Protein AF-A0A7Y6ZJQ9-F1 (afdb_monomer_lite)

Structure (mmCIF, N/CA/C/O backbone):
data_AF-A0A7Y6ZJQ9-F1
#
_entry.id   AF-A0A7Y6ZJQ9-F1
#
loop_
_atom_site.group_PDB
_atom_site.id
_atom_site.type_symbol
_atom_site.label_atom_id
_atom_site.label_alt_id
_atom_site.label_comp_id
_atom_site.label_asym_id
_atom_site.label_entity_id
_atom_site.label_seq_id
_atom_site.pdbx_PDB_ins_code
_atom_site.Cartn_x
_atom_site.Cartn_y
_atom_site.Cartn_z
_atom_site.occupancy
_atom_site.B_iso_or_equiv
_atom_site.auth_seq_id
_atom_site.auth_comp_id
_atom_site.auth_asym_id
_atom_site.auth_atom_id
_atom_site.pdbx_PDB_model_num
ATOM 1 N N . MET A 1 1 ? -28.110 38.593 52.785 1.00 44.81 1 MET A N 1
ATOM 2 C CA . MET A 1 1 ? -26.893 38.494 51.939 1.00 44.81 1 MET A CA 1
ATOM 3 C C . MET A 1 1 ? -26.427 37.033 51.815 1.00 44.81 1 MET A C 1
ATOM 5 O O . MET A 1 1 ? -25.453 36.660 52.443 1.00 44.81 1 MET A O 1
ATOM 9 N N . LYS A 1 2 ? -27.124 36.167 51.058 1.00 51.62 2 LYS A N 1
ATOM 10 C CA . LYS A 1 2 ? -26.683 34.768 50.799 1.00 51.62 2 LYS A CA 1
ATOM 11 C C . LYS A 1 2 ? -27.030 34.244 49.391 1.00 51.62 2 LYS A C 1
ATOM 13 O O . LYS A 1 2 ? -26.895 33.062 49.127 1.00 51.62 2 LYS A O 1
ATOM 18 N N . ILE A 1 3 ? -27.453 35.118 48.473 1.00 53.88 3 ILE A N 1
ATOM 19 C CA . ILE A 1 3 ? -27.927 34.715 47.132 1.00 53.88 3 ILE A CA 1
ATOM 20 C C . ILE A 1 3 ? -26.818 34.834 46.064 1.00 53.88 3 ILE A C 1
ATOM 22 O O . ILE A 1 3 ? -26.873 34.173 45.036 1.00 53.88 3 ILE A O 1
ATOM 26 N N . LYS A 1 4 ? -25.744 35.597 46.324 1.00 51.25 4 LYS A N 1
ATOM 27 C CA . LYS A 1 4 ? -24.663 35.823 45.342 1.00 51.25 4 LYS A CA 1
ATOM 28 C C . LYS A 1 4 ? -23.646 34.678 45.208 1.00 51.25 4 LYS A C 1
ATOM 30 O O . LYS A 1 4 ? -22.953 34.632 44.203 1.00 51.25 4 LYS A O 1
ATOM 35 N N . SER A 1 5 ? -23.561 33.757 46.174 1.00 51.19 5 SER A N 1
ATOM 36 C CA . SER A 1 5 ? -22.559 32.673 46.137 1.00 51.19 5 SER A CA 1
ATOM 37 C C . SER A 1 5 ? -23.000 31.478 45.278 1.00 51.19 5 SER A C 1
ATOM 39 O O . SER A 1 5 ? -22.184 30.837 44.624 1.00 51.19 5 SER A O 1
ATOM 41 N N . TRP A 1 6 ? -24.308 31.206 45.204 1.00 48.94 6 TRP A N 1
ATOM 42 C CA . TRP A 1 6 ? -24.816 30.037 44.475 1.00 48.94 6 TRP A CA 1
ATOM 43 C C . TRP A 1 6 ? -24.833 30.235 42.952 1.00 48.94 6 TRP A C 1
ATOM 45 O O . TRP A 1 6 ? -24.660 29.285 42.195 1.00 48.94 6 TRP A O 1
ATOM 55 N N . PHE A 1 7 ? -24.925 31.489 42.501 1.00 52.84 7 PHE A N 1
ATOM 56 C CA . PHE A 1 7 ? -24.835 31.839 41.081 1.00 52.84 7 PHE A CA 1
ATOM 57 C C . PHE A 1 7 ? -23.428 31.616 40.502 1.00 52.84 7 PHE A C 1
ATOM 59 O O . PHE A 1 7 ? -23.289 31.309 39.323 1.00 52.84 7 PHE A O 1
ATOM 66 N N . PHE A 1 8 ? -22.383 31.717 41.331 1.00 51.44 8 PHE A N 1
ATOM 67 C CA . PHE A 1 8 ? -20.999 31.524 40.891 1.00 51.44 8 PHE A CA 1
ATOM 68 C C . PHE A 1 8 ? -20.642 30.041 40.695 1.00 51.44 8 PHE A C 1
ATOM 70 O O . PHE A 1 8 ? -19.863 29.710 39.807 1.00 51.44 8 PHE A O 1
ATOM 77 N N . PHE A 1 9 ? -21.267 29.135 41.456 1.00 52.59 9 PHE A N 1
ATOM 78 C CA . PHE A 1 9 ? -21.093 27.687 41.279 1.00 52.59 9 PHE A CA 1
ATOM 79 C C . PHE A 1 9 ? -21.855 27.130 40.065 1.00 52.59 9 PHE A C 1
ATOM 81 O O . PHE A 1 9 ? -21.377 26.200 39.421 1.00 52.59 9 PHE A O 1
ATOM 88 N N . LEU A 1 10 ? -22.997 27.726 39.705 1.00 52.97 10 LEU A N 1
ATOM 89 C CA . LEU A 1 10 ? -23.756 27.351 38.504 1.00 52.97 10 LEU A CA 1
ATOM 90 C C . LEU A 1 10 ? -23.071 27.812 37.206 1.00 52.97 10 LEU A C 1
ATOM 92 O O . LEU A 1 10 ? -23.134 27.112 36.198 1.00 52.97 10 LEU A O 1
ATOM 96 N N . LEU A 1 11 ? -22.353 28.941 37.239 1.00 51.06 11 LEU A N 1
ATOM 97 C CA . LEU A 1 11 ? -21.586 29.435 36.090 1.00 51.06 11 LEU A CA 1
ATOM 98 C C . LEU A 1 11 ? -20.327 28.594 35.810 1.00 51.06 11 LEU A C 1
ATOM 100 O O . LEU A 1 11 ? -19.942 28.435 34.656 1.00 51.06 11 LEU A O 1
ATOM 104 N N . ALA A 1 12 ? -19.713 28.017 36.849 1.00 52.47 12 ALA A N 1
ATOM 105 C CA . ALA A 1 12 ? -18.548 27.141 36.708 1.00 52.47 12 ALA A CA 1
ATOM 106 C C . ALA A 1 12 ? -18.905 25.758 36.126 1.00 52.47 12 ALA A C 1
ATOM 108 O O . ALA A 1 12 ? -18.097 25.172 35.411 1.00 52.47 12 ALA A O 1
ATOM 109 N N . TYR A 1 13 ? -20.125 25.260 36.363 1.00 52.66 13 TYR A N 1
ATOM 110 C CA . TYR A 1 13 ? -20.602 23.997 35.778 1.00 52.66 13 TYR A CA 1
ATOM 111 C C . TYR A 1 13 ? -20.931 24.110 34.279 1.00 52.66 13 TYR A C 1
ATOM 113 O O . TYR A 1 13 ? -20.789 23.137 33.545 1.00 52.66 13 TYR A O 1
ATOM 121 N N . LEU A 1 14 ? -21.307 25.300 33.800 1.00 51.53 14 LEU A N 1
ATOM 122 C CA . LEU A 1 14 ? -21.567 25.561 32.377 1.00 51.53 14 LEU A CA 1
ATOM 123 C C . LEU A 1 14 ? -20.286 25.707 31.535 1.00 51.53 14 LEU A C 1
ATOM 125 O O . LEU A 1 14 ? -20.354 25.624 30.313 1.00 51.53 14 LEU A O 1
ATOM 129 N N . ALA A 1 15 ? -19.120 25.889 32.164 1.00 47.94 15 ALA A N 1
ATOM 130 C CA . ALA A 1 15 ? -17.833 25.961 31.468 1.00 47.94 15 ALA A CA 1
ATOM 131 C C . ALA A 1 15 ? -17.226 24.577 31.154 1.00 47.94 15 ALA A C 1
ATOM 133 O O . ALA A 1 15 ? -16.269 24.496 30.390 1.00 47.94 15 ALA A O 1
ATOM 134 N N . VAL A 1 16 ? -17.812 23.488 31.671 1.00 50.88 16 VAL A N 1
ATOM 135 C CA . VAL A 1 16 ? -17.546 22.104 31.226 1.00 50.88 16 VAL A CA 1
ATOM 136 C C . VAL A 1 16 ? -18.550 21.710 30.132 1.00 50.88 16 VAL A C 1
ATOM 138 O O . VAL A 1 16 ? -18.987 20.566 30.029 1.00 50.88 16 VAL A O 1
ATOM 141 N N . ALA A 1 17 ? -18.964 22.680 29.311 1.00 45.12 17 ALA A N 1
ATOM 142 C CA . ALA A 1 17 ? -19.648 22.402 28.061 1.00 45.12 17 ALA A CA 1
ATOM 143 C C . ALA A 1 17 ? -18.661 21.663 27.154 1.00 45.12 17 ALA A C 1
ATOM 145 O O . ALA A 1 17 ? -17.785 22.255 26.527 1.00 45.12 17 ALA A O 1
ATOM 146 N N . CYS A 1 18 ? -18.795 20.340 27.182 1.00 53.19 18 CYS A N 1
ATOM 147 C CA . CYS A 1 18 ? -18.219 19.370 26.272 1.00 53.19 18 CYS A CA 1
ATOM 148 C C . CYS A 1 18 ? -18.210 19.958 24.853 1.00 53.19 18 CYS A C 1
ATOM 150 O O . CYS A 1 18 ? -19.261 20.088 24.225 1.00 53.19 18 CYS A O 1
ATOM 152 N N . GLN A 1 19 ? -17.041 20.371 24.360 1.00 50.25 19 GLN A N 1
ATOM 153 C CA . GLN A 1 19 ? -16.872 20.611 22.933 1.00 50.25 19 GLN A CA 1
ATOM 154 C C . GLN A 1 19 ? -17.010 19.241 22.272 1.00 50.25 19 GLN A C 1
ATOM 156 O O . GLN A 1 19 ? -16.074 18.445 22.289 1.00 50.25 19 GLN A O 1
ATOM 161 N N . SER A 1 20 ? -18.205 18.924 21.770 1.00 58.19 20 SER A N 1
ATOM 162 C CA . SER A 1 20 ? -18.419 17.724 20.970 1.00 58.19 20 SER A CA 1
ATOM 163 C C . SER A 1 20 ? -17.548 17.854 19.727 1.00 58.19 20 SER A C 1
ATOM 165 O O . SER A 1 20 ? -17.826 18.681 18.857 1.00 58.19 20 SER A O 1
ATOM 167 N N . LYS A 1 21 ? -16.463 17.085 19.665 1.00 68.75 21 LYS A N 1
ATOM 168 C CA . LYS A 1 21 ? -15.670 16.972 18.446 1.00 68.75 21 LYS A CA 1
ATOM 169 C C . LYS A 1 21 ? -16.560 16.307 17.394 1.00 68.75 21 LYS A C 1
ATOM 171 O O . LYS A 1 21 ? -17.049 15.204 17.625 1.00 68.75 21 LYS A O 1
ATOM 176 N N . SER A 1 22 ? -16.842 17.005 16.296 1.00 78.94 22 SER A N 1
ATOM 177 C CA . SER A 1 22 ? -17.607 16.443 15.184 1.00 78.94 22 SER A CA 1
ATOM 178 C C . SER A 1 22 ? -16.657 15.700 14.245 1.00 78.94 22 SER A C 1
ATOM 180 O O . SER A 1 22 ? -15.630 16.235 13.837 1.00 78.94 22 SER A O 1
ATOM 182 N N . PHE A 1 23 ? -17.002 14.455 13.922 1.00 88.88 23 PHE A N 1
ATOM 183 C CA . PHE A 1 23 ? -16.218 13.559 13.065 1.00 88.88 23 PHE A CA 1
ATOM 184 C C . PHE A 1 23 ? -16.802 13.461 11.651 1.00 88.88 23 PHE A C 1
ATOM 186 O O . PHE A 1 23 ? -16.778 12.403 11.034 1.00 88.88 23 PHE A O 1
ATOM 193 N N . GLU A 1 24 ? -17.409 14.532 11.141 1.00 90.12 24 GLU A N 1
ATOM 194 C CA . GLU A 1 24 ? -18.147 14.504 9.867 1.00 90.12 24 GLU A CA 1
ATOM 195 C C . GLU A 1 24 ? -17.250 14.102 8.687 1.00 90.12 24 GLU A C 1
ATOM 197 O O . GLU A 1 24 ? -17.649 13.319 7.824 1.00 90.12 24 GLU A O 1
ATOM 202 N N . ARG A 1 25 ? -16.008 14.597 8.672 1.00 90.94 25 ARG A N 1
ATOM 203 C CA . ARG A 1 25 ? -15.029 14.294 7.623 1.00 90.94 25 ARG A CA 1
ATOM 204 C C . ARG A 1 25 ? -14.559 12.843 7.706 1.00 90.94 25 ARG A C 1
ATOM 206 O O . ARG A 1 25 ? -14.506 12.147 6.695 1.00 90.94 25 ARG A O 1
ATOM 213 N N . GLU A 1 26 ? -14.212 12.406 8.908 1.00 93.75 26 GLU A N 1
ATOM 214 C CA . GLU A 1 26 ? -13.725 11.063 9.212 1.00 93.75 26 GLU A CA 1
ATOM 215 C C . GLU A 1 26 ? -14.822 10.026 8.942 1.00 93.75 26 GLU A C 1
ATOM 217 O O . GLU A 1 26 ? -14.557 8.998 8.324 1.00 93.75 26 GLU A O 1
ATOM 222 N N . SER A 1 27 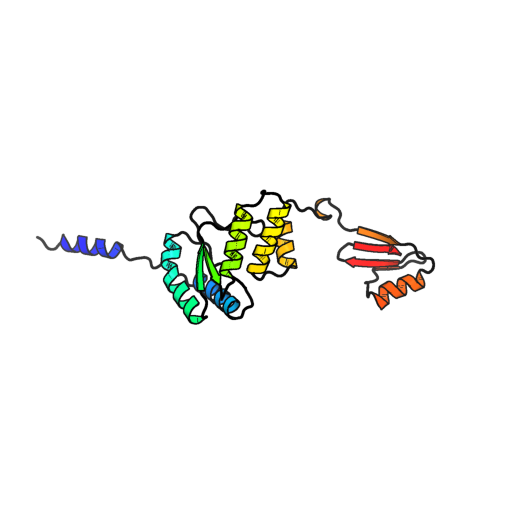? -16.066 10.339 9.310 1.00 93.38 27 SER A N 1
ATOM 223 C CA . SER A 1 27 ? -17.255 9.540 9.012 1.00 93.38 27 SER A CA 1
ATOM 224 C C . SER A 1 27 ? -17.449 9.370 7.506 1.00 93.38 27 SER A C 1
ATOM 226 O O . SER A 1 27 ? -17.530 8.237 7.042 1.00 93.38 27 SER A O 1
ATOM 228 N N . GLY A 1 28 ? -17.416 10.451 6.715 1.00 94.75 28 GLY A N 1
ATOM 229 C CA . GLY A 1 28 ? -17.568 10.349 5.257 1.00 94.75 28 GLY A CA 1
ATOM 230 C C . GLY A 1 28 ? -16.464 9.518 4.583 1.00 94.75 28 GLY A C 1
ATOM 231 O O . GLY A 1 28 ? -16.730 8.744 3.656 1.00 94.75 28 GLY A O 1
ATOM 232 N N . GLN A 1 29 ? -15.224 9.628 5.073 1.00 94.69 29 GLN A N 1
ATOM 233 C CA . GLN A 1 29 ? -14.110 8.797 4.609 1.00 94.69 29 GLN A CA 1
ATOM 234 C C . GLN A 1 29 ? -14.336 7.316 4.945 1.00 94.69 29 GLN A C 1
ATOM 236 O O . GLN A 1 29 ? -14.225 6.458 4.066 1.00 94.69 29 GLN A O 1
ATOM 241 N N . VAL A 1 30 ? -14.654 7.015 6.206 1.00 96.38 30 VAL A N 1
ATOM 242 C CA . VAL A 1 30 ? -14.868 5.642 6.679 1.00 96.38 30 VAL A CA 1
ATOM 243 C C . VAL A 1 30 ? -16.091 5.016 6.020 1.00 96.38 30 VAL A C 1
ATOM 245 O O . VAL A 1 30 ? -16.035 3.851 5.653 1.00 96.38 30 VAL A O 1
ATOM 248 N N . GLU A 1 31 ? -17.159 5.776 5.797 1.00 97.81 31 GLU A N 1
ATOM 249 C CA . GLU A 1 31 ? -18.364 5.315 5.107 1.00 97.81 31 GLU A CA 1
ATOM 250 C C . GLU A 1 31 ? -18.051 4.841 3.683 1.00 97.81 31 GLU A C 1
ATOM 252 O O . GLU A 1 31 ? -18.428 3.732 3.302 1.00 97.81 31 GLU A O 1
ATOM 257 N N . SER A 1 32 ? -17.274 5.628 2.933 1.00 96.88 32 SER A N 1
ATOM 258 C CA . SER A 1 32 ? -16.830 5.253 1.585 1.00 96.88 32 SER A CA 1
ATOM 259 C C . SER A 1 32 ? -16.006 3.961 1.602 1.00 96.88 32 SER A C 1
ATOM 261 O O . SER A 1 32 ? -16.174 3.085 0.756 1.00 96.88 32 SER A O 1
ATOM 263 N N . PHE A 1 33 ? -15.113 3.808 2.582 1.00 96.50 33 PHE A N 1
ATOM 264 C CA . PHE A 1 33 ? -14.301 2.601 2.722 1.00 96.50 33 PHE A CA 1
ATOM 265 C C . PHE A 1 33 ? -15.102 1.383 3.177 1.00 96.50 33 PHE A C 1
ATOM 267 O O . PHE A 1 33 ? -14.872 0.290 2.662 1.00 96.50 33 PHE A O 1
ATOM 274 N N . ALA A 1 34 ? -16.052 1.567 4.089 1.00 97.62 34 ALA A N 1
ATOM 275 C CA . ALA A 1 34 ? -16.943 0.518 4.556 1.00 97.62 34 ALA A CA 1
ATOM 276 C C . ALA A 1 34 ? -17.771 -0.055 3.399 1.00 97.62 34 ALA A C 1
ATOM 278 O O . ALA A 1 34 ? -17.858 -1.273 3.254 1.00 97.62 34 ALA A O 1
ATOM 279 N N . GLU A 1 35 ? -18.288 0.808 2.517 1.00 98.12 35 GLU A N 1
ATOM 280 C CA . GLU A 1 35 ? -18.978 0.382 1.297 1.00 98.12 35 GLU A CA 1
ATOM 281 C C . GLU A 1 35 ? -18.070 -0.452 0.384 1.00 98.12 35 GLU A C 1
ATOM 283 O O . GLU A 1 35 ? -18.464 -1.523 -0.076 1.00 98.12 35 GLU A O 1
ATOM 288 N N . MET A 1 36 ? -16.830 -0.006 0.156 1.00 98.00 36 MET A N 1
ATOM 289 C CA . MET A 1 36 ? -15.870 -0.740 -0.679 1.00 98.00 36 MET A CA 1
ATOM 290 C C . MET A 1 36 ? -15.497 -2.111 -0.098 1.00 98.00 36 MET A C 1
ATOM 292 O O . MET A 1 36 ? -15.278 -3.053 -0.864 1.00 98.00 36 MET A O 1
ATOM 296 N N . VAL A 1 37 ? -15.400 -2.226 1.230 1.00 98.06 37 VAL A N 1
ATOM 297 C CA . VAL A 1 37 ? -15.141 -3.502 1.916 1.00 98.06 37 VAL A CA 1
ATOM 298 C C . VAL A 1 37 ? -16.352 -4.426 1.804 1.00 98.06 37 VAL A C 1
ATOM 300 O O . VAL A 1 37 ? -16.200 -5.588 1.433 1.00 98.06 37 VAL A O 1
ATOM 303 N N . ALA A 1 38 ? -17.559 -3.910 2.045 1.00 97.75 38 ALA A N 1
ATOM 304 C CA . ALA A 1 38 ? -18.796 -4.676 1.909 1.00 97.75 38 ALA A CA 1
ATOM 305 C C . ALA A 1 38 ? -19.034 -5.165 0.470 1.00 97.75 38 ALA A C 1
ATOM 307 O O . ALA A 1 38 ? -19.516 -6.275 0.256 1.00 97.75 38 ALA A O 1
ATOM 308 N N . ALA A 1 39 ? -18.647 -4.365 -0.527 1.00 96.81 39 ALA A N 1
ATOM 309 C CA . ALA A 1 39 ? -18.725 -4.727 -1.940 1.00 96.81 39 ALA A CA 1
ATOM 310 C C . ALA A 1 39 ? -17.627 -5.713 -2.396 1.00 96.81 39 ALA A C 1
ATOM 312 O O . ALA A 1 39 ? -17.617 -6.115 -3.560 1.00 96.81 39 ALA A O 1
ATOM 313 N N . GLY A 1 40 ? -16.679 -6.081 -1.524 1.00 94.94 40 GLY A N 1
ATOM 314 C CA . GLY A 1 40 ? -15.558 -6.966 -1.862 1.00 94.94 40 GLY A CA 1
ATOM 315 C C . GLY A 1 40 ? -14.501 -6.328 -2.772 1.00 94.94 40 GLY A C 1
ATOM 316 O O . GLY A 1 40 ? -13.663 -7.031 -3.333 1.00 94.94 40 GLY A O 1
ATOM 317 N N . VAL A 1 41 ? -14.522 -5.000 -2.933 1.00 95.50 41 VAL A N 1
ATOM 318 C CA . VAL A 1 41 ? -13.516 -4.255 -3.710 1.00 95.50 41 VAL A CA 1
ATOM 319 C C . VAL A 1 41 ? -12.220 -4.122 -2.913 1.00 95.50 41 VAL A C 1
ATOM 321 O O . VAL A 1 41 ? -11.126 -4.234 -3.468 1.00 95.50 41 VAL A O 1
ATOM 324 N N . LYS A 1 42 ? -12.339 -3.877 -1.603 1.00 96.50 42 LYS A N 1
ATOM 325 C CA . LYS A 1 42 ? -11.213 -3.834 -0.667 1.00 96.50 42 LYS A CA 1
ATOM 326 C C . LYS A 1 42 ? -11.279 -5.028 0.286 1.00 96.50 42 LYS A C 1
ATOM 328 O O . LYS A 1 42 ? -12.292 -5.161 0.965 1.00 96.50 42 LYS A O 1
ATOM 333 N N . PRO A 1 43 ? -10.214 -5.843 0.398 1.00 97.19 43 PRO A N 1
ATOM 334 C CA . PRO A 1 43 ? -10.143 -6.869 1.439 1.00 97.19 43 PRO A CA 1
ATOM 335 C C . PRO A 1 43 ? -10.195 -6.257 2.848 1.00 97.19 43 PRO A C 1
ATOM 337 O O . PRO A 1 43 ? -11.009 -6.660 3.676 1.00 97.19 43 PRO A O 1
ATOM 340 N N . ILE A 1 44 ? -9.377 -5.226 3.092 1.00 98.00 44 ILE A N 1
ATOM 341 C CA . ILE A 1 44 ? -9.437 -4.390 4.298 1.00 98.00 44 ILE A CA 1
ATOM 342 C C . ILE A 1 44 ? -9.321 -2.903 3.943 1.00 98.00 44 ILE A C 1
ATOM 344 O O . ILE A 1 44 ? -8.777 -2.530 2.897 1.00 98.00 44 ILE A O 1
ATOM 348 N N . ALA A 1 45 ? -9.769 -2.039 4.849 1.00 97.62 45 ALA A N 1
ATOM 349 C CA . ALA A 1 45 ? -9.544 -0.601 4.774 1.00 97.62 45 ALA A CA 1
ATOM 350 C C . ALA A 1 45 ? -9.045 -0.039 6.106 1.00 97.62 45 ALA A C 1
ATOM 352 O O . ALA A 1 45 ? -9.447 -0.496 7.172 1.00 97.62 45 ALA A O 1
ATOM 353 N N . LEU A 1 46 ? -8.182 0.972 6.033 1.00 96.69 46 LEU A N 1
ATOM 354 C CA . LEU A 1 46 ? -7.700 1.707 7.199 1.00 96.69 46 LEU A CA 1
ATOM 355 C C . LEU A 1 46 ? -8.558 2.958 7.384 1.00 96.69 46 LEU A C 1
ATOM 357 O O . LEU A 1 46 ? -8.764 3.717 6.434 1.00 96.69 46 LEU A O 1
ATOM 361 N N . GLY A 1 47 ? -9.044 3.171 8.601 1.00 95.56 47 GLY A N 1
ATOM 362 C CA . GLY A 1 47 ? -9.584 4.452 9.026 1.00 95.56 47 GLY A CA 1
ATOM 363 C C . GLY A 1 47 ? -8.495 5.530 9.115 1.00 95.56 47 GLY A C 1
ATOM 364 O O . GLY A 1 47 ? -7.308 5.252 8.925 1.00 95.56 47 GLY A O 1
ATOM 365 N N . P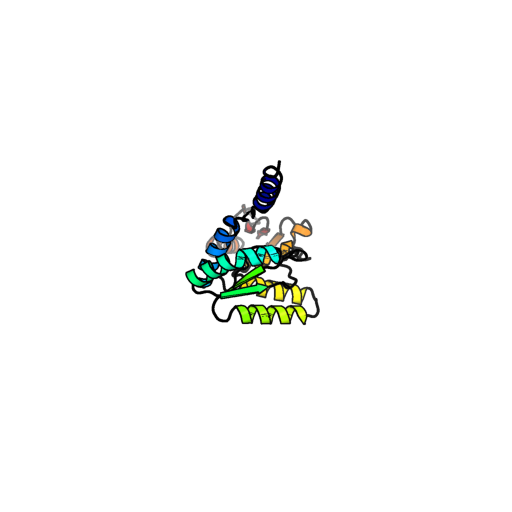RO A 1 48 ? -8.878 6.779 9.404 1.00 93.62 48 PRO A N 1
ATOM 366 C CA . PRO A 1 48 ? -7.909 7.820 9.717 1.00 93.62 48 PRO A CA 1
ATOM 367 C C . PRO A 1 48 ? -7.152 7.475 11.016 1.00 93.62 48 PRO A C 1
ATOM 369 O O . PRO A 1 48 ? -7.780 7.003 11.968 1.00 93.62 48 PRO A O 1
ATOM 372 N N . PRO A 1 49 ? -5.830 7.720 11.081 1.00 94.75 49 PRO A N 1
ATOM 373 C CA . PRO A 1 49 ? -5.092 7.677 12.335 1.00 94.75 49 PRO A CA 1
ATOM 374 C C . PRO A 1 49 ? -5.670 8.674 13.340 1.00 94.75 49 PRO A C 1
ATOM 376 O O . PRO A 1 49 ? -5.931 9.829 12.997 1.00 94.75 49 PRO A O 1
ATOM 379 N N . MET A 1 50 ? -5.869 8.234 14.578 1.00 95.19 50 MET A N 1
ATOM 380 C CA . MET A 1 50 ? -6.355 9.075 15.671 1.00 95.19 50 MET A CA 1
ATOM 381 C C . MET A 1 50 ? -5.634 8.718 16.965 1.00 95.19 50 MET A C 1
ATOM 383 O O . MET A 1 50 ? -5.243 7.574 17.173 1.00 95.19 50 MET A O 1
ATOM 387 N N . ARG A 1 51 ? -5.519 9.669 17.894 1.00 95.62 51 ARG A N 1
ATOM 388 C CA . ARG A 1 51 ? -5.088 9.350 19.266 1.00 95.62 51 ARG A CA 1
ATOM 389 C C . ARG A 1 51 ? -6.114 8.448 19.949 1.00 95.62 51 ARG A C 1
ATOM 391 O O . ARG A 1 51 ? -7.307 8.605 19.695 1.00 95.62 51 ARG A O 1
ATOM 398 N N . SER A 1 52 ? -5.690 7.614 20.899 1.00 95.00 52 SER A N 1
ATOM 399 C CA . SER A 1 52 ? -6.577 6.660 21.593 1.00 95.00 52 SER A CA 1
ATOM 400 C C . SER A 1 52 ? -7.871 7.296 22.127 1.00 95.00 52 SER A C 1
ATOM 402 O O . SER A 1 52 ? -8.952 6.772 21.885 1.00 95.00 52 SER A O 1
ATOM 404 N N . ALA A 1 53 ? -7.779 8.464 22.778 1.00 94.44 53 ALA A N 1
ATOM 405 C CA . ALA A 1 53 ? -8.942 9.168 23.333 1.00 94.44 53 ALA A CA 1
ATOM 406 C C . ALA A 1 53 ? -9.884 9.750 22.263 1.00 94.44 53 ALA A C 1
ATOM 408 O O . ALA A 1 53 ? -11.074 9.915 22.502 1.00 94.44 53 ALA A O 1
ATOM 409 N N . GLU A 1 54 ? -9.357 10.097 21.089 1.00 94.94 54 GLU A N 1
ATOM 410 C CA . GLU A 1 54 ? -10.171 10.541 19.957 1.00 94.94 54 GLU A CA 1
ATOM 411 C C . GLU A 1 54 ? -10.857 9.352 19.285 1.00 94.94 54 GLU A C 1
ATOM 413 O O . GLU A 1 54 ? -12.041 9.428 18.969 1.00 94.94 54 GLU A O 1
ATOM 418 N N . LEU A 1 55 ? -10.136 8.238 19.148 1.00 95.38 55 LEU A N 1
ATOM 419 C CA . LEU A 1 55 ? -10.677 6.999 18.613 1.00 95.38 55 LEU A CA 1
ATOM 420 C C . LEU A 1 55 ? -11.820 6.466 19.482 1.00 95.38 55 LEU A C 1
ATOM 422 O O . LEU A 1 55 ? -12.846 6.069 18.942 1.00 95.38 55 LEU A O 1
ATOM 426 N N . ASP A 1 56 ? -11.693 6.539 20.812 1.00 96.00 56 ASP A N 1
ATOM 427 C CA . ASP A 1 56 ? -12.759 6.173 21.759 1.00 96.00 56 ASP A CA 1
ATOM 428 C C . ASP A 1 56 ? -14.058 6.953 21.502 1.00 96.00 56 ASP A C 1
ATOM 430 O O . ASP A 1 56 ? -15.152 6.396 21.596 1.00 96.00 56 ASP A O 1
ATOM 434 N N . LEU A 1 57 ? -13.945 8.235 21.136 1.00 95.69 57 LEU A N 1
ATOM 435 C CA . LEU A 1 57 ? -15.092 9.074 20.778 1.00 95.69 57 LEU A CA 1
ATOM 436 C C . LEU A 1 57 ? -15.652 8.744 19.386 1.00 95.69 57 LEU A C 1
ATOM 438 O O . LEU A 1 57 ? -16.824 9.013 19.130 1.00 95.69 57 LEU A O 1
ATOM 442 N N . PHE A 1 58 ? -14.838 8.171 18.496 1.00 96.19 58 PHE A N 1
ATOM 443 C CA . PHE A 1 58 ? -15.229 7.783 17.141 1.00 96.19 58 PHE A CA 1
ATOM 444 C C . PHE A 1 58 ? -15.840 6.372 17.058 1.00 96.19 58 PHE A C 1
ATOM 446 O O . PHE A 1 58 ? -16.603 6.101 16.130 1.00 96.19 58 PHE A O 1
ATOM 453 N N . ILE A 1 59 ? -15.571 5.481 18.024 1.00 96.69 59 ILE A N 1
ATOM 454 C CA . ILE A 1 59 ? -16.089 4.096 18.039 1.00 96.69 59 ILE A CA 1
ATOM 455 C C . ILE A 1 59 ? -17.606 4.010 17.788 1.00 96.69 59 ILE A C 1
ATOM 457 O O . ILE A 1 59 ? -17.986 3.214 16.932 1.00 96.69 59 ILE A O 1
ATOM 461 N N . PRO A 1 60 ? -18.482 4.820 18.422 1.00 96.38 60 PRO A N 1
ATOM 462 C CA . PRO A 1 60 ? -19.924 4.730 18.172 1.00 96.38 60 PRO A CA 1
ATOM 463 C C . PRO A 1 60 ? -20.306 4.973 16.705 1.00 96.38 60 PRO A C 1
ATOM 465 O O . PRO A 1 60 ? -21.243 4.368 16.183 1.00 96.38 60 PRO A O 1
ATOM 468 N N . GLU A 1 61 ? -19.569 5.846 16.017 1.00 96.12 61 GLU A N 1
ATOM 469 C CA . GLU A 1 61 ? -19.777 6.103 14.594 1.00 96.12 61 GLU A CA 1
ATOM 470 C C . GLU A 1 61 ? -19.240 4.955 13.731 1.00 96.12 61 GLU A C 1
ATOM 472 O O . GLU A 1 61 ? -19.901 4.534 12.778 1.00 96.12 61 GLU A O 1
ATOM 477 N N . ALA A 1 62 ? -18.087 4.385 14.095 1.00 97.38 62 ALA A N 1
ATOM 478 C CA . ALA A 1 62 ? -17.556 3.189 13.446 1.00 97.38 62 ALA A CA 1
ATOM 479 C C . ALA A 1 62 ? -18.506 1.984 13.588 1.00 97.38 62 ALA A C 1
ATOM 481 O O . ALA A 1 62 ? -18.733 1.280 12.607 1.00 97.38 62 ALA A O 1
ATOM 482 N N . GLU A 1 63 ? -19.119 1.782 14.759 1.00 98.12 63 GLU A N 1
ATOM 483 C CA . GLU A 1 63 ? -20.141 0.753 15.006 1.00 98.12 63 GLU A CA 1
ATOM 484 C C . GLU A 1 63 ? -21.380 0.962 14.130 1.00 98.12 63 GLU A C 1
ATOM 486 O O . GLU A 1 63 ? -21.852 0.020 13.487 1.00 98.12 63 GLU A O 1
ATOM 491 N N . ARG A 1 64 ? -21.875 2.204 14.038 1.00 97.56 64 ARG A N 1
ATOM 492 C CA . ARG A 1 64 ? -23.010 2.557 13.172 1.00 97.56 64 ARG A CA 1
ATOM 493 C C . ARG A 1 64 ? -22.723 2.223 11.706 1.00 97.56 64 ARG A C 1
ATOM 495 O O . ARG A 1 64 ? -23.584 1.665 11.020 1.00 97.56 64 ARG A O 1
ATOM 502 N N . LEU A 1 65 ? -21.531 2.568 11.215 1.00 97.50 65 LEU A N 1
ATOM 503 C CA . LEU A 1 65 ? -21.107 2.291 9.840 1.00 97.50 65 LEU A CA 1
ATOM 504 C C . LEU A 1 65 ? -20.895 0.789 9.607 1.00 97.50 65 LEU A C 1
ATOM 506 O O . LEU A 1 65 ? -21.396 0.251 8.620 1.00 97.50 65 LEU A O 1
ATOM 510 N N . ALA A 1 66 ? -20.244 0.094 10.537 1.00 97.69 66 ALA A N 1
ATOM 511 C CA . ALA A 1 66 ? -20.037 -1.348 10.475 1.00 97.69 66 ALA A CA 1
ATOM 512 C C . ALA A 1 66 ? -21.368 -2.112 10.397 1.00 97.69 66 ALA A C 1
ATOM 514 O O . ALA A 1 66 ? -21.547 -2.967 9.529 1.00 97.69 66 ALA A O 1
ATOM 515 N N . GLN A 1 67 ? -22.355 -1.723 11.213 1.00 98.06 67 GLN A N 1
ATOM 516 C CA . GLN A 1 67 ? -23.698 -2.297 11.167 1.00 98.06 67 GLN A CA 1
ATOM 517 C C . GLN A 1 67 ? -24.417 -1.996 9.844 1.00 98.06 67 GLN A C 1
ATOM 519 O O . GLN A 1 67 ? -25.037 -2.893 9.271 1.00 98.06 67 GLN A O 1
ATOM 524 N N . LYS A 1 68 ? -24.337 -0.753 9.347 1.00 98.12 68 LYS A N 1
ATOM 525 C CA . LYS A 1 68 ? -24.968 -0.343 8.080 1.00 98.12 68 LYS A CA 1
ATOM 526 C C . LYS A 1 68 ? -24.480 -1.190 6.901 1.00 98.12 68 LYS A C 1
ATOM 528 O O . LYS A 1 68 ? -25.294 -1.581 6.067 1.00 98.12 68 LYS A O 1
ATOM 533 N N . TYR A 1 69 ? -23.178 -1.458 6.840 1.00 98.12 69 TYR A N 1
ATOM 534 C CA . TYR A 1 69 ? -22.540 -2.169 5.730 1.00 98.12 69 TYR A CA 1
ATOM 535 C C . TYR A 1 69 ? -22.317 -3.666 5.990 1.00 98.12 69 TYR A C 1
ATOM 537 O O . TYR A 1 69 ? -21.832 -4.357 5.101 1.00 98.12 69 TYR A O 1
ATOM 545 N N . GLN A 1 70 ? -22.709 -4.176 7.165 1.00 97.62 70 GLN A N 1
ATOM 546 C CA . GLN A 1 70 ? -22.532 -5.577 7.577 1.00 97.62 70 GLN A CA 1
ATOM 547 C C . GLN A 1 70 ? -21.065 -6.033 7.533 1.00 97.62 70 GLN A C 1
ATOM 549 O O . GLN A 1 70 ? -20.742 -7.120 7.056 1.00 97.62 70 GLN A O 1
ATOM 554 N N . ILE A 1 71 ? -20.180 -5.177 8.037 1.00 98.12 71 ILE A N 1
ATOM 555 C CA . ILE A 1 71 ? -18.742 -5.430 8.158 1.00 98.12 71 ILE A CA 1
ATOM 556 C C . ILE A 1 71 ? -18.318 -5.358 9.624 1.00 98.12 71 ILE A C 1
ATOM 558 O O . ILE A 1 71 ? -19.097 -4.967 10.492 1.00 98.12 71 ILE A O 1
ATOM 562 N N . GLU A 1 72 ? -17.065 -5.696 9.894 1.00 98.25 72 GLU A N 1
ATOM 563 C CA . GLU A 1 72 ? -16.462 -5.613 11.220 1.00 98.25 72 GLU A CA 1
ATOM 564 C C . GLU A 1 72 ? -15.288 -4.630 11.210 1.00 98.25 72 GLU A C 1
ATOM 566 O O . GLU A 1 72 ? -14.793 -4.225 10.151 1.00 98.25 72 GLU A O 1
ATOM 571 N N . PHE A 1 73 ? -14.836 -4.230 12.399 1.00 98.31 73 PHE A N 1
ATOM 572 C CA . PHE A 1 73 ? -13.621 -3.440 12.542 1.00 98.31 73 PHE A CA 1
ATOM 573 C C . PHE A 1 73 ? -12.739 -3.935 13.689 1.00 98.31 73 PHE A C 1
ATOM 575 O O . PHE A 1 73 ? -13.208 -4.533 14.655 1.00 98.31 73 PHE A O 1
ATOM 582 N N . PHE A 1 74 ? -11.437 -3.691 13.567 1.00 98.12 74 PHE A N 1
ATOM 583 C CA . PHE A 1 74 ? -10.418 -4.033 14.552 1.00 98.12 74 PHE A CA 1
ATOM 584 C C . PHE A 1 74 ? -9.597 -2.793 14.897 1.00 98.12 74 PHE A C 1
ATOM 586 O O . PHE A 1 74 ? -9.158 -2.070 14.007 1.00 98.12 74 PHE A O 1
ATOM 593 N N . ARG A 1 75 ? -9.378 -2.550 16.188 1.00 97.69 75 ARG A N 1
ATOM 594 C CA . ARG A 1 75 ? -8.538 -1.452 16.672 1.00 97.69 75 ARG A CA 1
ATOM 595 C C . ARG A 1 75 ? -7.074 -1.876 16.659 1.00 97.69 75 ARG A C 1
ATOM 597 O O . ARG A 1 75 ? -6.693 -2.784 17.390 1.00 97.69 75 ARG A O 1
ATOM 604 N N . GLU A 1 76 ? -6.270 -1.205 15.847 1.00 97.06 76 GLU A N 1
ATOM 605 C CA . GLU A 1 76 ? -4.840 -1.447 15.699 1.00 97.06 76 GLU A CA 1
ATOM 606 C C . GLU A 1 76 ? -4.033 -0.302 16.314 1.00 97.06 76 GLU A C 1
ATOM 608 O O . GLU A 1 76 ? -4.125 0.845 15.875 1.00 97.06 76 GLU A O 1
ATOM 613 N N . SER A 1 77 ? -3.226 -0.634 17.318 1.00 95.00 77 SER A N 1
ATOM 614 C CA . SER A 1 77 ? -2.361 0.302 18.042 1.00 95.00 77 SER A CA 1
ATOM 615 C C . SER A 1 77 ? -0.872 0.130 17.738 1.00 95.00 77 SER A C 1
ATOM 617 O O . SER A 1 77 ? -0.070 0.981 18.106 1.00 95.00 77 SER A O 1
ATOM 619 N N . ASP A 1 78 ? -0.494 -0.955 17.065 1.00 93.31 78 ASP A N 1
ATOM 620 C CA . ASP A 1 78 ? 0.884 -1.283 16.703 1.00 93.31 78 ASP A CA 1
ATOM 621 C C . ASP A 1 78 ? 0.925 -1.634 15.212 1.00 93.31 78 ASP A C 1
ATOM 623 O O . ASP A 1 78 ? 1.037 -2.797 14.815 1.00 93.31 78 ASP A O 1
ATOM 627 N N . PHE A 1 79 ? 0.715 -0.627 14.362 1.00 93.81 79 PHE A N 1
ATOM 628 C CA . PHE A 1 79 ? 0.687 -0.836 12.918 1.00 93.81 79 PHE A CA 1
ATOM 629 C C . PHE A 1 79 ? 2.084 -1.214 12.404 1.00 93.81 79 PHE A C 1
ATOM 631 O O . PHE A 1 79 ? 3.058 -0.512 12.692 1.00 93.81 79 PHE A O 1
ATOM 638 N N . PRO A 1 80 ? 2.218 -2.304 11.625 1.00 92.38 80 PRO A N 1
ATOM 639 C CA . PRO A 1 80 ? 3.522 -2.808 11.234 1.00 92.38 80 PRO A CA 1
ATOM 640 C C . PRO A 1 80 ? 4.266 -1.828 10.321 1.00 92.38 80 PRO A C 1
ATOM 642 O O . PRO A 1 80 ? 3.713 -1.275 9.362 1.00 92.38 80 PRO A O 1
ATOM 645 N N . GLN A 1 81 ? 5.566 -1.683 10.581 1.00 90.44 81 GLN A N 1
ATOM 646 C CA . GLN A 1 81 ? 6.473 -0.919 9.730 1.00 90.44 81 GLN A CA 1
ATOM 647 C C . GLN A 1 81 ? 6.471 -1.475 8.303 1.00 90.44 81 GLN A C 1
ATOM 649 O O . GLN A 1 81 ? 6.501 -2.688 8.081 1.00 90.44 81 GLN A O 1
ATOM 654 N N . ASN A 1 82 ? 6.401 -0.579 7.323 1.00 93.06 82 ASN A N 1
ATOM 655 C CA . ASN A 1 82 ? 6.291 -0.940 5.916 1.00 93.06 82 ASN A CA 1
ATOM 656 C C . ASN A 1 82 ? 6.769 0.206 5.015 1.00 93.06 82 ASN A C 1
ATOM 658 O O . ASN A 1 82 ? 6.815 1.364 5.419 1.00 93.06 82 ASN A O 1
ATOM 662 N N . LEU A 1 83 ? 7.069 -0.127 3.762 1.00 95.31 83 LEU A N 1
ATOM 663 C CA . LEU A 1 83 ? 7.558 0.819 2.760 1.00 95.31 83 LEU A CA 1
ATOM 664 C C . LEU A 1 83 ? 6.427 1.495 1.969 1.00 95.31 83 LEU A C 1
ATOM 666 O O . LEU A 1 83 ? 6.704 2.340 1.131 1.00 95.31 83 LEU A O 1
ATOM 670 N N . LEU A 1 84 ? 5.151 1.147 2.178 1.00 95.50 84 LEU A N 1
ATOM 671 C CA . LEU A 1 84 ? 4.052 1.876 1.525 1.00 95.50 84 LEU A CA 1
ATOM 672 C C . LEU A 1 84 ? 3.759 3.197 2.239 1.00 95.50 84 LEU A C 1
ATOM 674 O O . LEU A 1 84 ? 3.440 4.187 1.585 1.00 95.50 84 LEU A O 1
ATOM 678 N N . PHE A 1 85 ? 3.878 3.197 3.569 1.00 92.62 85 PHE A N 1
ATOM 679 C CA . PHE A 1 85 ? 3.596 4.332 4.441 1.00 92.62 85 PHE A CA 1
ATOM 680 C C . PHE A 1 85 ? 4.683 4.430 5.531 1.00 92.62 85 PHE A C 1
ATOM 682 O O . PHE A 1 85 ? 4.484 3.922 6.637 1.00 92.62 85 PHE A O 1
ATOM 689 N N . PRO A 1 86 ? 5.829 5.084 5.255 1.00 84.56 86 PRO A N 1
ATOM 690 C CA . PRO A 1 86 ? 6.961 5.151 6.190 1.00 84.56 86 PRO A CA 1
ATOM 691 C C . PRO A 1 86 ? 6.635 5.781 7.553 1.00 84.56 86 PRO A C 1
ATOM 693 O O . PRO A 1 86 ? 7.317 5.512 8.531 1.00 84.56 86 PRO A O 1
ATOM 696 N N . ASN A 1 87 ? 5.581 6.601 7.620 1.00 82.94 87 ASN A N 1
ATOM 697 C CA . ASN A 1 87 ? 5.077 7.232 8.841 1.00 82.94 87 ASN A CA 1
ATOM 698 C C . ASN A 1 87 ? 3.567 6.979 8.977 1.00 82.94 87 ASN A C 1
ATOM 700 O O . ASN A 1 87 ? 2.784 7.921 9.070 1.00 82.94 87 ASN A O 1
ATOM 704 N N . ALA A 1 88 ? 3.152 5.711 8.877 1.00 81.50 88 ALA A N 1
ATOM 705 C CA . ALA A 1 88 ? 1.737 5.327 8.875 1.00 81.50 88 ALA A CA 1
ATOM 706 C C . ALA A 1 88 ? 0.974 5.818 10.116 1.00 81.50 88 ALA A C 1
ATOM 708 O O . ALA A 1 88 ? -0.166 6.256 9.988 1.00 81.50 88 ALA A O 1
ATOM 709 N N . LEU A 1 89 ? 1.617 5.744 11.285 1.00 86.00 89 LEU A N 1
ATOM 710 C CA . LEU A 1 89 ? 1.112 6.226 12.567 1.00 86.00 89 LEU A CA 1
ATOM 711 C C . LEU A 1 89 ? 2.191 7.062 13.254 1.00 86.00 89 LEU A C 1
ATOM 713 O O . LEU A 1 89 ? 3.369 6.693 13.241 1.00 86.00 89 LEU A O 1
ATOM 717 N N . GLN A 1 90 ? 1.788 8.169 13.873 1.00 86.88 90 GLN A N 1
ATOM 718 C CA . GLN A 1 90 ? 2.625 8.877 14.837 1.00 86.88 90 GLN A CA 1
ATOM 719 C C . GLN A 1 90 ? 2.560 8.192 16.207 1.00 86.88 90 GLN A C 1
ATOM 721 O O . GLN A 1 90 ? 1.685 7.371 16.482 1.00 86.88 90 GLN A O 1
ATOM 726 N N . GLU A 1 91 ? 3.493 8.536 17.094 1.00 84.62 91 GLU A N 1
ATOM 727 C CA . GLU A 1 91 ? 3.503 8.003 18.456 1.00 84.62 91 GLU A CA 1
ATOM 728 C C . GLU A 1 91 ? 2.179 8.309 19.182 1.00 84.62 91 GLU A C 1
ATOM 730 O O . GLU A 1 91 ? 1.756 9.463 19.289 1.00 84.62 91 GLU A O 1
ATOM 735 N N . GLY A 1 92 ? 1.520 7.256 19.675 1.00 87.00 92 GLY A N 1
ATOM 736 C CA . GLY A 1 92 ? 0.224 7.343 20.355 1.00 87.00 92 GLY A CA 1
ATOM 737 C C . GLY A 1 92 ? -0.992 7.458 19.427 1.00 87.00 92 GLY A C 1
ATOM 738 O O . GLY A 1 92 ? -2.104 7.645 19.927 1.00 87.00 92 GLY A O 1
ATOM 739 N N . GLU A 1 93 ? -0.803 7.366 18.108 1.00 94.56 93 GLU A N 1
ATOM 740 C CA . GLU A 1 93 ? -1.898 7.183 17.156 1.00 94.56 93 GLU A CA 1
ATOM 741 C C . GLU A 1 93 ? -2.232 5.703 16.968 1.00 94.56 93 GLU A C 1
ATOM 743 O O . GLU A 1 93 ? -1.387 4.818 17.072 1.00 94.56 93 GLU A O 1
ATOM 748 N N . GLU A 1 94 ? -3.497 5.456 16.671 1.00 96.81 94 GLU A N 1
ATOM 749 C CA . GLU A 1 94 ? -4.097 4.155 16.435 1.00 96.81 94 GLU A CA 1
ATOM 750 C C . GLU A 1 94 ? -5.021 4.259 15.217 1.00 96.81 94 GLU A C 1
ATOM 752 O O . GLU A 1 94 ? -5.435 5.352 14.818 1.00 96.81 94 GLU A O 1
ATOM 757 N N . VAL A 1 95 ? -5.376 3.122 14.626 1.00 96.69 95 VAL A N 1
ATOM 758 C CA . VAL A 1 95 ? -6.237 3.064 13.442 1.00 96.69 95 VAL A CA 1
ATOM 759 C C . VAL A 1 95 ? -7.279 1.959 13.567 1.00 96.69 95 VAL A C 1
ATOM 761 O O . VAL A 1 95 ? -7.019 0.902 14.138 1.00 96.69 95 VAL A O 1
ATOM 764 N N . LEU A 1 96 ? -8.475 2.180 13.016 1.00 98.00 96 LEU A N 1
ATOM 765 C CA . LEU A 1 96 ? -9.449 1.104 12.825 1.00 98.00 96 LEU A CA 1
ATOM 766 C C . LEU A 1 96 ? -9.219 0.423 11.478 1.00 98.00 96 LEU A C 1
ATOM 768 O O . LEU A 1 96 ? -9.142 1.085 10.445 1.00 98.00 96 LEU A O 1
ATOM 772 N N . ILE A 1 97 ? -9.151 -0.901 11.484 1.00 98.19 97 ILE A N 1
ATOM 773 C CA . ILE A 1 97 ? -9.123 -1.734 10.286 1.00 98.19 97 ILE A CA 1
ATOM 774 C C . ILE A 1 97 ? -10.530 -2.257 10.054 1.00 98.19 97 ILE A C 1
ATOM 776 O O . ILE A 1 97 ? -11.015 -3.050 10.851 1.00 98.19 97 ILE A O 1
ATOM 780 N N . PHE A 1 98 ? -11.165 -1.841 8.967 1.00 98.44 98 PHE A N 1
ATOM 781 C CA . PHE A 1 98 ? -12.473 -2.325 8.532 1.00 98.44 98 PHE A CA 1
ATOM 782 C C . PHE A 1 98 ? -12.294 -3.521 7.599 1.00 98.44 98 PHE A C 1
ATOM 784 O O . PHE A 1 98 ? -11.462 -3.468 6.691 1.00 98.44 98 PHE A O 1
ATOM 791 N N . TYR A 1 99 ? -13.050 -4.595 7.815 1.00 98.31 99 TYR A N 1
ATOM 792 C CA . TYR A 1 99 ? -12.890 -5.853 7.084 1.00 98.31 99 TYR A CA 1
ATOM 793 C C . TYR A 1 99 ? -14.200 -6.643 7.006 1.00 98.31 99 TYR A C 1
ATOM 795 O O . TYR A 1 99 ? -15.140 -6.404 7.762 1.00 98.31 99 TYR A O 1
ATOM 803 N N . SER A 1 100 ? -14.248 -7.616 6.096 1.00 94.56 100 SER A N 1
ATOM 804 C CA . SER A 1 100 ? -15.309 -8.622 6.036 1.00 94.56 100 SER A CA 1
ATOM 805 C C . SER A 1 100 ? -14.710 -10.031 6.004 1.00 94.56 100 SER A C 1
ATOM 807 O O . SER A 1 100 ? -13.618 -10.255 5.476 1.00 94.56 100 SER A O 1
ATOM 809 N N . GLY A 1 101 ? -15.404 -10.997 6.610 1.00 91.38 101 GLY A N 1
ATOM 810 C CA . GLY A 1 101 ? -14.969 -12.394 6.630 1.00 91.38 101 GLY A CA 1
ATOM 811 C C . GLY A 1 101 ? -13.587 -12.594 7.267 1.00 91.38 101 GLY A C 1
ATOM 812 O O . GLY A 1 101 ? -13.310 -12.108 8.358 1.00 91.38 101 GLY A O 1
ATOM 813 N N . ASN A 1 102 ? -12.707 -13.329 6.582 1.00 92.50 102 ASN A N 1
ATOM 814 C CA . ASN A 1 102 ? -11.417 -13.768 7.132 1.00 92.50 102 ASN A CA 1
ATOM 815 C C . ASN A 1 102 ? -10.244 -12.810 6.847 1.00 92.50 102 ASN A C 1
ATOM 817 O O . ASN A 1 102 ? -9.097 -13.149 7.144 1.00 92.50 102 ASN A O 1
ATOM 821 N N . GLU A 1 103 ? -10.487 -11.624 6.282 1.00 96.06 103 GLU A N 1
ATOM 822 C CA . GLU A 1 103 ? -9.401 -10.728 5.855 1.00 96.06 103 GLU A CA 1
ATOM 823 C C . GLU A 1 103 ? -8.589 -10.155 7.029 1.00 96.06 103 GLU A C 1
AT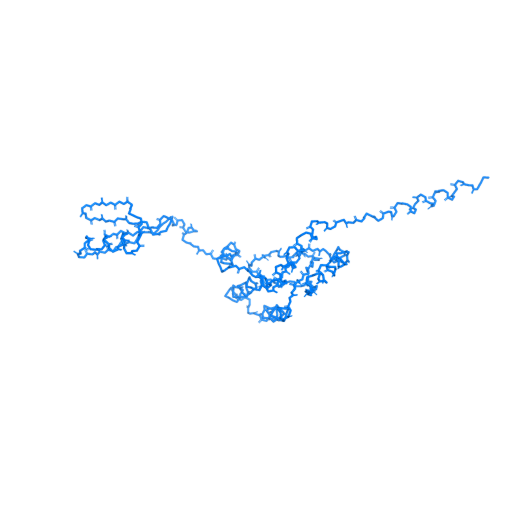OM 825 O O . GLU A 1 103 ? -7.381 -9.927 6.902 1.00 96.06 103 GLU A O 1
ATOM 830 N N . LEU A 1 104 ? -9.192 -10.040 8.221 1.00 97.25 104 LEU A N 1
ATOM 831 C CA . LEU A 1 104 ? -8.450 -9.704 9.440 1.00 97.25 104 LEU A CA 1
ATOM 832 C C . LEU A 1 104 ? -7.379 -10.756 9.773 1.00 97.25 104 LEU A C 1
ATOM 834 O O . LEU A 1 104 ? -6.278 -10.400 10.191 1.00 97.25 104 LEU A O 1
ATOM 838 N N . ALA A 1 105 ? -7.654 -12.045 9.553 1.00 97.56 105 ALA A N 1
ATOM 839 C CA . ALA A 1 105 ? -6.680 -13.106 9.810 1.00 97.56 105 ALA A CA 1
ATOM 840 C C . ALA A 1 105 ? -5.484 -13.016 8.846 1.00 97.56 105 ALA A C 1
ATOM 842 O O . ALA A 1 105 ? -4.338 -13.238 9.246 1.00 97.56 105 ALA A O 1
ATOM 843 N N . ALA A 1 106 ? -5.726 -12.632 7.588 1.00 96.75 106 ALA A N 1
ATOM 844 C CA . ALA A 1 106 ? -4.663 -12.389 6.616 1.00 96.75 106 ALA A CA 1
ATOM 845 C C . ALA A 1 106 ? -3.779 -11.199 7.029 1.00 96.75 106 ALA A C 1
ATOM 847 O O . ALA A 1 106 ? -2.550 -11.283 6.936 1.00 96.75 106 ALA A O 1
ATOM 848 N N . TYR A 1 107 ? -4.390 -10.128 7.544 1.00 97.94 107 TYR A N 1
ATOM 849 C CA . TYR A 1 107 ? -3.671 -8.998 8.130 1.00 97.94 107 TYR A CA 1
ATOM 850 C C . TYR A 1 107 ? -2.829 -9.412 9.350 1.00 97.94 107 TYR A C 1
ATOM 852 O O . TYR A 1 107 ? -1.632 -9.132 9.390 1.00 97.94 107 TYR A O 1
ATOM 860 N N . GLN A 1 108 ? -3.405 -10.139 10.310 1.00 97.62 108 GLN A N 1
ATOM 861 C CA . GLN A 1 108 ? -2.694 -10.591 11.515 1.00 97.62 108 GLN A CA 1
ATOM 862 C C . GLN A 1 108 ? -1.528 -11.535 11.184 1.00 97.62 108 GLN A C 1
ATOM 864 O O . GLN A 1 108 ? -0.438 -11.402 11.741 1.00 97.62 108 GLN A O 1
ATOM 869 N N . SER A 1 109 ? -1.716 -12.445 10.223 1.00 97.44 109 SER A N 1
ATOM 870 C CA . SER A 1 109 ? -0.642 -13.306 9.715 1.00 97.44 109 SER A CA 1
ATOM 871 C C . SER A 1 109 ? 0.488 -12.493 9.076 1.00 97.44 109 SER A C 1
ATOM 873 O O . SER A 1 109 ? 1.667 -12.787 9.295 1.00 97.44 109 SER A O 1
ATOM 875 N N . LEU A 1 110 ? 0.153 -11.452 8.306 1.00 97.25 110 LEU A N 1
ATOM 876 C CA . LEU A 1 110 ? 1.147 -10.543 7.742 1.00 97.25 110 LEU A CA 1
ATOM 877 C C . LEU A 1 110 ? 1.894 -9.778 8.841 1.00 97.25 110 LEU A C 1
ATOM 879 O O . LEU A 1 110 ? 3.116 -9.684 8.767 1.00 97.25 110 LEU A O 1
ATOM 883 N N . LYS A 1 111 ? 1.190 -9.287 9.866 1.00 97.06 111 LYS A N 1
ATOM 884 C CA . LYS A 1 111 ? 1.794 -8.591 11.009 1.00 97.06 111 LYS A CA 1
ATOM 885 C C . LYS A 1 111 ? 2.825 -9.470 11.723 1.00 97.06 111 LYS A C 1
ATOM 887 O O . LYS A 1 111 ? 3.959 -9.033 11.892 1.00 97.06 111 LYS A O 1
ATOM 892 N N . SER A 1 112 ? 2.483 -10.723 12.031 1.00 96.81 112 SER A N 1
ATOM 893 C CA . SER A 1 112 ? 3.442 -11.693 12.592 1.00 96.81 112 SER A CA 1
ATOM 894 C C . SER A 1 112 ? 4.611 -11.954 11.638 1.00 96.81 112 SER A C 1
ATOM 896 O O . SER A 1 112 ? 5.759 -11.891 12.058 1.00 96.81 112 SER A O 1
ATOM 898 N N . THR A 1 113 ? 4.356 -12.119 10.332 1.00 96.38 113 THR A N 1
ATOM 899 C CA . THR A 1 113 ? 5.438 -12.297 9.340 1.00 96.38 113 THR A CA 1
ATOM 900 C C . THR A 1 113 ? 6.424 -11.121 9.342 1.00 96.38 113 THR A C 1
ATOM 902 O O . THR A 1 113 ? 7.617 -11.319 9.132 1.00 96.38 113 THR A O 1
ATOM 905 N N . ILE A 1 114 ? 5.940 -9.889 9.532 1.00 95.44 114 ILE A N 1
ATOM 906 C CA . ILE A 1 114 ? 6.783 -8.687 9.586 1.00 95.44 114 ILE A CA 1
ATOM 907 C C . ILE A 1 114 ? 7.611 -8.670 10.874 1.00 95.44 114 ILE A C 1
ATOM 909 O O . ILE A 1 114 ? 8.812 -8.405 10.806 1.00 95.44 114 ILE A O 1
ATOM 913 N N . GLN A 1 115 ? 6.991 -8.987 12.013 1.00 93.50 115 GLN A N 1
ATOM 914 C CA . GLN A 1 115 ? 7.655 -9.059 13.319 1.00 93.50 115 GLN A CA 1
ATOM 915 C C . GLN A 1 115 ? 8.760 -10.125 13.351 1.00 93.50 115 GLN A C 1
ATOM 917 O O . GLN A 1 115 ? 9.829 -9.872 13.899 1.00 93.50 115 GLN A O 1
ATOM 922 N N . ASP A 1 116 ? 8.532 -11.268 12.703 1.00 94.06 116 ASP A N 1
ATOM 923 C CA . ASP A 1 116 ? 9.482 -12.386 12.636 1.00 94.06 116 ASP A CA 1
ATOM 924 C C . ASP A 1 116 ? 10.493 -12.260 11.476 1.00 94.06 116 ASP A C 1
ATOM 926 O O . ASP A 1 116 ? 11.319 -13.152 11.263 1.00 94.06 116 ASP A O 1
ATOM 930 N N . SER A 1 117 ? 10.420 -11.187 10.677 1.00 92.88 117 SER A N 1
ATOM 931 C CA . SER A 1 117 ? 11.273 -11.037 9.495 1.00 92.88 117 SER A CA 1
ATOM 932 C C . SER A 1 117 ? 12.725 -10.711 9.850 1.00 92.88 117 SER A C 1
ATOM 934 O O . SER A 1 117 ? 13.028 -10.075 10.856 1.00 92.88 117 SER A O 1
ATOM 936 N N . ASP A 1 118 ? 13.638 -11.076 8.950 1.00 91.69 118 ASP A N 1
ATOM 937 C CA . ASP A 1 118 ? 15.071 -10.773 9.046 1.00 91.69 118 ASP A CA 1
ATOM 938 C C . ASP A 1 118 ? 15.412 -9.277 8.885 1.00 91.69 118 ASP A C 1
ATOM 940 O O . ASP A 1 118 ? 16.582 -8.897 8.912 1.00 91.69 118 ASP A O 1
ATOM 944 N N . GLY A 1 119 ? 14.405 -8.424 8.667 1.00 89.56 119 GLY A N 1
ATOM 945 C CA . GLY A 1 119 ? 14.574 -6.997 8.409 1.00 89.56 119 GLY A CA 1
ATOM 946 C C . GLY A 1 119 ? 15.238 -6.675 7.068 1.00 89.56 119 GLY A C 1
ATOM 947 O O . GLY A 1 119 ? 15.506 -5.502 6.801 1.00 89.56 119 GLY A O 1
ATOM 948 N N . SER A 1 120 ? 15.494 -7.661 6.200 1.00 93.56 120 SER A N 1
ATOM 949 C CA . SER A 1 120 ? 16.127 -7.414 4.903 1.00 93.56 120 SER A CA 1
ATOM 950 C C . SER A 1 120 ? 15.227 -6.573 3.995 1.00 93.56 120 SER A C 1
ATOM 952 O O . SER A 1 120 ? 13.996 -6.642 4.058 1.00 93.56 120 SER A O 1
ATOM 954 N N . LEU A 1 121 ? 15.833 -5.794 3.094 1.00 91.69 121 LEU A N 1
ATOM 955 C CA . LEU A 1 121 ? 15.076 -4.986 2.132 1.00 91.69 121 LEU A CA 1
ATOM 956 C C . LEU A 1 121 ? 14.143 -5.856 1.271 1.00 91.69 121 LEU A C 1
ATOM 958 O O . LEU A 1 121 ? 13.019 -5.454 0.980 1.00 91.69 121 LEU A O 1
ATOM 962 N N . ALA A 1 122 ? 14.575 -7.067 0.908 1.00 92.00 122 ALA A N 1
ATOM 963 C CA . ALA A 1 122 ? 13.755 -8.011 0.154 1.00 92.00 122 ALA A CA 1
ATOM 964 C C . ALA A 1 122 ? 12.490 -8.416 0.933 1.00 92.00 122 ALA A C 1
ATOM 966 O O . ALA A 1 122 ? 11.386 -8.332 0.385 1.00 92.00 122 ALA A O 1
ATOM 967 N N . SER A 1 123 ? 12.632 -8.770 2.215 1.00 94.50 123 SER A N 1
ATOM 968 C CA . SER A 1 123 ? 11.506 -9.082 3.104 1.00 94.50 123 SER A CA 1
ATOM 969 C C . SER A 1 123 ? 10.568 -7.885 3.271 1.00 94.50 123 SER A C 1
ATOM 971 O O . SER A 1 123 ? 9.352 -8.026 3.133 1.00 94.50 123 SER A O 1
ATOM 973 N N . GLN A 1 124 ? 11.112 -6.683 3.489 1.00 94.56 124 GLN A N 1
ATOM 974 C CA . GLN A 1 124 ? 10.319 -5.456 3.627 1.00 94.56 124 GLN A CA 1
ATOM 975 C C . GLN A 1 124 ? 9.514 -5.139 2.359 1.00 94.56 124 GLN A C 1
ATOM 977 O O . GLN A 1 124 ? 8.320 -4.839 2.443 1.00 94.56 124 GLN A O 1
ATOM 982 N N . LEU A 1 125 ? 10.128 -5.259 1.176 1.00 95.06 125 LEU A N 1
ATOM 983 C CA . LEU A 1 125 ? 9.454 -5.081 -0.112 1.00 95.06 125 LEU A CA 1
ATOM 984 C C . LEU A 1 125 ? 8.342 -6.120 -0.299 1.00 95.06 125 LEU A C 1
ATOM 986 O O . LEU A 1 125 ? 7.218 -5.768 -0.657 1.00 95.06 125 LEU A O 1
ATOM 990 N N . GLN A 1 126 ? 8.619 -7.399 -0.032 1.00 95.56 126 GLN A N 1
ATOM 991 C CA . GLN A 1 126 ? 7.628 -8.467 -0.170 1.00 95.56 126 GLN A CA 1
ATOM 992 C C . GLN A 1 126 ? 6.433 -8.263 0.772 1.00 95.56 126 GLN A C 1
ATOM 994 O O . GLN A 1 126 ? 5.280 -8.379 0.340 1.00 95.56 126 GLN A O 1
ATOM 999 N N . ASN A 1 127 ? 6.691 -7.927 2.034 1.00 96.62 127 ASN A N 1
ATOM 1000 C CA . ASN A 1 127 ? 5.657 -7.681 3.034 1.00 96.62 127 ASN A CA 1
ATOM 1001 C C . ASN A 1 127 ? 4.826 -6.439 2.695 1.00 96.62 127 ASN A C 1
ATOM 1003 O O . ASN A 1 127 ? 3.597 -6.496 2.730 1.00 96.62 127 ASN A O 1
ATOM 1007 N N . SER A 1 128 ? 5.467 -5.363 2.238 1.00 96.81 128 SER A N 1
ATOM 1008 C CA . SER A 1 128 ? 4.780 -4.149 1.783 1.00 96.81 128 SER A CA 1
ATOM 1009 C C . SER A 1 128 ? 3.880 -4.426 0.572 1.00 96.81 128 SER A C 1
ATOM 1011 O O . SER A 1 128 ? 2.740 -3.972 0.522 1.00 96.81 128 SER A O 1
ATOM 1013 N N . ARG A 1 129 ? 4.313 -5.276 -0.371 1.00 97.62 129 ARG A N 1
ATOM 1014 C CA . ARG A 1 129 ? 3.461 -5.735 -1.487 1.00 97.62 129 ARG A CA 1
ATOM 1015 C C . ARG A 1 129 ? 2.253 -6.539 -1.013 1.00 97.62 129 ARG A C 1
ATOM 1017 O O . ARG A 1 129 ? 1.174 -6.409 -1.586 1.00 97.62 129 ARG A O 1
ATOM 1024 N N . ARG A 1 130 ? 2.421 -7.394 0.005 1.00 97.44 130 ARG A N 1
ATOM 1025 C CA . ARG A 1 130 ? 1.302 -8.131 0.621 1.00 97.44 130 ARG A CA 1
ATOM 1026 C C . ARG A 1 130 ? 0.314 -7.166 1.276 1.00 97.44 130 ARG A C 1
ATOM 1028 O O . ARG A 1 130 ? -0.875 -7.292 1.000 1.00 97.44 130 ARG A O 1
ATOM 1035 N N . LEU A 1 131 ? 0.801 -6.184 2.037 1.00 97.50 131 LEU A N 1
ATOM 1036 C CA . LEU A 1 131 ? -0.036 -5.154 2.657 1.00 97.50 131 LEU A CA 1
ATOM 1037 C C . LEU A 1 131 ? -0.822 -4.362 1.605 1.00 97.50 131 LEU A C 1
ATOM 1039 O O . LEU A 1 131 ? -2.034 -4.234 1.714 1.00 97.50 131 LEU A O 1
ATOM 1043 N N . GLY A 1 132 ? -0.163 -3.903 0.539 1.00 97.62 132 GLY A N 1
ATOM 1044 C CA . GLY A 1 132 ? -0.820 -3.150 -0.533 1.00 97.62 132 GLY A CA 1
ATOM 1045 C C . GLY A 1 132 ? -1.950 -3.925 -1.214 1.00 97.62 132 GLY A C 1
ATOM 1046 O O . GLY A 1 132 ? -2.995 -3.352 -1.511 1.00 97.62 132 GLY A O 1
ATOM 1047 N N . ARG A 1 133 ? -1.781 -5.242 -1.404 1.00 97.31 133 ARG A N 1
ATOM 1048 C CA . ARG A 1 133 ? -2.844 -6.112 -1.932 1.00 97.31 133 ARG A CA 1
ATOM 1049 C C . ARG A 1 133 ? -4.021 -6.244 -0.966 1.00 97.31 133 ARG A C 1
ATOM 1051 O O . ARG A 1 133 ? -5.155 -6.165 -1.422 1.00 97.31 133 ARG A O 1
ATOM 1058 N N . LEU A 1 134 ? -3.766 -6.384 0.339 1.00 96.56 134 LEU A N 1
ATOM 1059 C CA . LEU A 1 134 ? -4.829 -6.385 1.357 1.00 96.56 134 LEU A CA 1
ATOM 1060 C C . LEU A 1 134 ? -5.603 -5.061 1.367 1.00 96.56 134 LEU A C 1
ATOM 1062 O O . LEU A 1 134 ? -6.817 -5.053 1.519 1.00 96.56 134 LEU A O 1
ATOM 1066 N N . LEU A 1 135 ? -4.923 -3.944 1.115 1.00 96.62 135 LEU A N 1
ATOM 1067 C CA . LEU A 1 135 ? -5.548 -2.626 0.988 1.00 96.62 135 LEU A CA 1
ATOM 1068 C C . LEU A 1 135 ? -6.260 -2.408 -0.358 1.00 96.62 135 LEU A C 1
ATOM 1070 O O . LEU A 1 135 ? -6.811 -1.331 -0.595 1.00 96.62 135 LEU A O 1
ATOM 1074 N N . GLY A 1 136 ? -6.249 -3.396 -1.258 1.00 96.12 136 GLY A N 1
ATOM 1075 C CA . GLY A 1 136 ? -6.885 -3.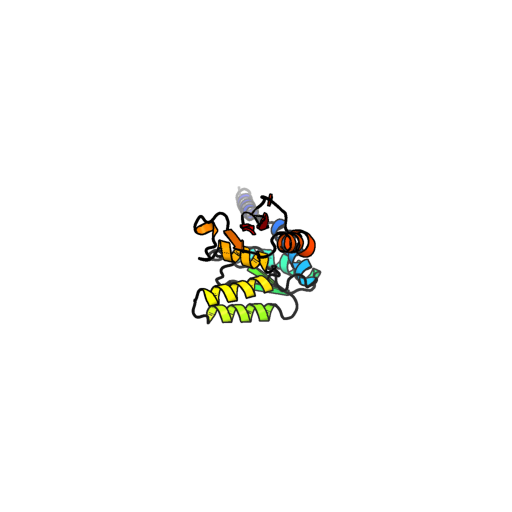323 -2.573 1.00 96.12 136 GLY A CA 1
ATOM 1076 C C . GLY A 1 136 ? -6.180 -2.385 -3.557 1.00 96.12 136 GLY A C 1
ATOM 1077 O O . GLY A 1 136 ? -6.821 -1.870 -4.472 1.00 96.12 136 GLY A O 1
ATOM 1078 N N . TYR A 1 137 ? -4.885 -2.104 -3.376 1.00 97.19 137 TYR A N 1
ATOM 1079 C CA . TYR A 1 137 ? -4.130 -1.311 -4.345 1.00 97.19 137 TYR A CA 1
ATOM 1080 C C . TYR A 1 137 ? -3.771 -2.135 -5.584 1.00 97.19 137 TYR A C 1
ATOM 1082 O O . TYR A 1 137 ? -3.339 -3.287 -5.466 1.00 97.19 137 TYR A O 1
ATOM 1090 N N . PRO A 1 138 ? -3.887 -1.548 -6.788 1.00 96.56 138 PRO A N 1
ATOM 1091 C CA . PRO A 1 138 ? -3.396 -2.194 -7.991 1.00 96.56 138 PRO A CA 1
ATOM 1092 C C . PRO A 1 138 ? -1.865 -2.269 -7.968 1.00 96.56 138 PRO A C 1
ATOM 1094 O O . PRO A 1 138 ? -1.188 -1.433 -7.367 1.00 96.56 138 PRO A O 1
ATOM 1097 N N . VAL A 1 139 ? -1.307 -3.260 -8.669 1.00 95.81 139 VAL A N 1
ATOM 1098 C CA . VAL A 1 139 ? 0.141 -3.546 -8.671 1.00 95.81 139 VAL A CA 1
ATOM 1099 C C . VAL A 1 139 ? 0.979 -2.322 -9.041 1.00 95.81 139 VAL A C 1
ATOM 1101 O O . VAL A 1 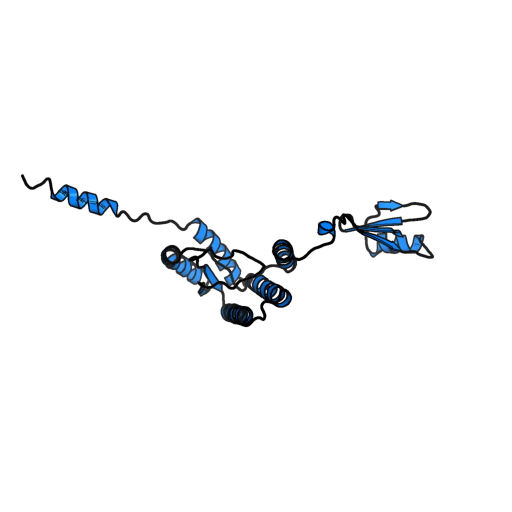139 ? 1.999 -2.080 -8.402 1.00 95.81 139 VAL A O 1
ATOM 1104 N N . TRP A 1 140 ? 0.540 -1.532 -10.025 1.00 95.38 140 TRP A N 1
ATOM 1105 C CA . TRP A 1 140 ? 1.252 -0.322 -10.442 1.00 95.38 140 TRP A CA 1
ATOM 1106 C C . TRP A 1 140 ? 1.337 0.714 -9.313 1.00 95.38 140 TRP A C 1
ATOM 1108 O O . TRP A 1 140 ? 2.402 1.281 -9.108 1.00 95.38 140 TRP A O 1
ATOM 1118 N N . LYS A 1 141 ? 0.273 0.898 -8.517 1.00 97.19 141 LYS A N 1
ATOM 1119 C CA . LYS A 1 141 ? 0.277 1.856 -7.400 1.00 97.19 141 LYS A CA 1
ATOM 1120 C C . LYS A 1 141 ? 1.146 1.369 -6.248 1.00 97.19 141 LYS A C 1
ATOM 1122 O O . LYS A 1 141 ? 1.819 2.160 -5.598 1.00 97.19 141 LYS A O 1
ATOM 1127 N N . ILE A 1 142 ? 1.148 0.057 -6.008 1.00 97.06 142 ILE A N 1
ATOM 1128 C CA . ILE A 1 142 ? 2.063 -0.564 -5.047 1.00 97.06 142 ILE A CA 1
ATOM 1129 C C . ILE A 1 142 ? 3.511 -0.311 -5.478 1.00 97.06 142 ILE A C 1
ATOM 1131 O O . ILE A 1 142 ? 4.310 0.087 -4.645 1.00 97.06 142 ILE A O 1
ATOM 1135 N N . ASN A 1 143 ? 3.848 -0.524 -6.754 1.00 94.56 143 ASN A N 1
ATOM 1136 C CA . ASN A 1 143 ? 5.194 -0.250 -7.265 1.00 94.56 143 ASN A CA 1
ATOM 1137 C C . ASN A 1 143 ? 5.572 1.218 -7.094 1.00 94.56 143 ASN A C 1
ATOM 1139 O O . ASN A 1 143 ? 6.589 1.480 -6.474 1.00 94.56 143 ASN A O 1
ATOM 1143 N N . GLU A 1 144 ? 4.713 2.138 -7.530 1.00 93.69 144 GLU A N 1
ATOM 1144 C CA . GLU A 1 144 ? 4.940 3.582 -7.417 1.00 93.69 144 GLU A CA 1
ATOM 1145 C C . GLU A 1 144 ? 5.262 4.002 -5.969 1.00 93.69 144 GLU A C 1
ATOM 1147 O O . GLU A 1 144 ? 6.228 4.718 -5.717 1.00 93.69 144 GLU A O 1
ATOM 1152 N N . LEU A 1 145 ? 4.496 3.508 -4.987 1.00 95.69 145 LEU A N 1
ATOM 1153 C CA . LEU A 1 145 ? 4.749 3.795 -3.569 1.00 95.69 145 LEU A CA 1
ATOM 1154 C C . LEU A 1 145 ? 6.067 3.187 -3.073 1.00 95.69 145 LEU A C 1
ATOM 1156 O O . LEU A 1 145 ? 6.763 3.800 -2.270 1.00 95.69 145 LEU A O 1
ATOM 1160 N N . LEU A 1 146 ? 6.415 1.980 -3.523 1.00 95.00 146 LEU A N 1
ATOM 1161 C CA . LEU A 1 146 ? 7.679 1.346 -3.145 1.00 95.00 146 LEU A CA 1
ATOM 1162 C C . LEU A 1 146 ? 8.877 2.053 -3.774 1.00 95.00 146 LEU A C 1
ATOM 1164 O O . LEU A 1 146 ? 9.906 2.166 -3.121 1.00 95.00 146 LEU A O 1
ATOM 1168 N N . GLU A 1 147 ? 8.759 2.530 -5.007 1.00 91.81 147 GLU A N 1
ATOM 1169 C CA . GLU A 1 147 ? 9.798 3.306 -5.686 1.00 91.81 147 GLU A CA 1
ATOM 1170 C C . GLU A 1 147 ? 10.075 4.606 -4.921 1.00 91.81 147 GLU A C 1
ATOM 1172 O O . GLU A 1 147 ? 11.223 4.889 -4.593 1.00 91.81 147 GLU A O 1
ATOM 1177 N N . GLN A 1 148 ? 9.023 5.324 -4.512 1.00 90.69 148 GLN A N 1
ATOM 1178 C CA . GLN A 1 148 ? 9.130 6.571 -3.740 1.00 90.69 148 GLN A CA 1
ATOM 1179 C C . GLN A 1 148 ? 9.759 6.388 -2.350 1.00 90.69 148 GLN A C 1
ATOM 1181 O O . GLN A 1 148 ? 10.445 7.280 -1.854 1.00 90.69 148 GLN A O 1
ATOM 1186 N N . ASN A 1 149 ? 9.506 5.247 -1.706 1.00 93.88 149 ASN A N 1
ATOM 1187 C CA . ASN A 1 149 ? 9.812 5.040 -0.288 1.00 93.88 149 ASN A CA 1
ATOM 1188 C C . ASN A 1 149 ? 10.923 4.015 -0.028 1.00 93.88 149 ASN A C 1
ATOM 1190 O O . ASN A 1 149 ? 11.181 3.669 1.126 1.00 93.88 149 ASN A O 1
ATOM 1194 N N . SER A 1 150 ? 11.569 3.489 -1.067 1.00 90.69 150 SER A N 1
ATOM 1195 C CA . SER A 1 150 ? 12.665 2.530 -0.923 1.00 90.69 150 SER A CA 1
ATOM 1196 C C . SER A 1 150 ? 13.951 3.050 -1.567 1.00 90.69 150 SER A C 1
ATOM 1198 O O . SER A 1 150 ? 13.927 4.016 -2.326 1.00 90.69 150 SER A O 1
ATOM 1200 N N . PRO A 1 151 ? 15.104 2.406 -1.312 1.00 86.44 151 PRO A N 1
ATOM 1201 C CA . PRO A 1 151 ? 16.353 2.718 -2.003 1.00 86.44 151 PRO A CA 1
ATOM 1202 C C . PRO A 1 151 ? 16.348 2.337 -3.490 1.00 86.44 151 PRO A C 1
ATOM 1204 O O . PRO A 1 151 ? 17.421 2.293 -4.090 1.00 86.44 151 PRO A O 1
ATOM 1207 N N . PHE A 1 152 ? 15.190 1.982 -4.063 1.00 80.94 152 PHE A N 1
ATOM 1208 C CA . PHE A 1 152 ? 15.075 1.706 -5.483 1.00 80.94 152 PHE A CA 1
ATOM 1209 C C . PHE A 1 152 ? 15.607 2.897 -6.280 1.00 80.94 152 PHE A C 1
ATOM 1211 O O . PHE A 1 152 ? 15.433 4.061 -5.908 1.00 80.94 152 PHE A O 1
ATOM 1218 N N . ARG A 1 153 ? 16.341 2.558 -7.334 1.00 75.75 153 ARG A N 1
ATOM 1219 C CA . ARG A 1 153 ? 16.887 3.507 -8.284 1.00 75.75 153 ARG A CA 1
ATOM 1220 C C . ARG A 1 153 ? 16.528 3.022 -9.669 1.00 75.75 153 ARG A C 1
ATOM 1222 O O . ARG A 1 153 ? 16.811 1.861 -9.985 1.00 75.75 153 ARG A O 1
ATOM 1229 N N . ASP A 1 154 ? 15.918 3.880 -10.463 1.00 73.50 154 ASP A N 1
ATOM 1230 C CA . ASP A 1 154 ? 15.732 3.621 -11.883 1.00 73.50 154 ASP A CA 1
ATOM 1231 C C . ASP A 1 154 ? 16.827 4.308 -12.708 1.00 73.50 154 ASP A C 1
ATOM 1233 O O . ASP A 1 154 ? 17.835 4.783 -12.190 1.00 73.50 154 ASP A O 1
ATOM 1237 N N . LEU A 1 155 ? 16.676 4.276 -14.028 1.00 76.56 155 LEU A N 1
ATOM 1238 C CA . LEU A 1 155 ? 17.626 4.874 -14.959 1.00 76.56 155 LEU A CA 1
ATOM 1239 C C . LEU A 1 155 ? 17.674 6.404 -14.823 1.00 76.56 155 LEU A C 1
ATOM 1241 O O . LEU A 1 155 ? 18.752 6.991 -14.953 1.00 76.56 155 LEU A O 1
ATOM 1245 N N . GLU A 1 156 ? 16.539 7.037 -14.533 1.00 75.06 156 GLU A N 1
ATOM 1246 C CA . GLU A 1 156 ? 16.427 8.489 -14.407 1.00 75.06 156 GLU A CA 1
ATOM 1247 C C . GLU A 1 156 ? 17.213 8.987 -13.191 1.00 75.06 156 GLU A C 1
ATOM 1249 O O . GLU A 1 156 ? 17.892 10.012 -13.281 1.00 75.06 156 GLU A O 1
ATOM 1254 N N . ASP A 1 157 ? 17.248 8.208 -12.105 1.00 75.50 157 ASP A N 1
ATOM 1255 C CA . ASP A 1 157 ? 18.087 8.492 -10.933 1.00 75.50 157 ASP A CA 1
ATOM 1256 C C . ASP A 1 157 ? 19.595 8.528 -11.248 1.00 75.50 157 ASP A C 1
ATOM 1258 O O . ASP A 1 157 ? 20.376 9.163 -10.533 1.00 75.50 157 ASP A O 1
ATOM 1262 N N . PHE A 1 158 ? 20.027 7.869 -12.328 1.00 80.25 158 PHE A N 1
ATOM 1263 C CA . PHE A 1 158 ? 21.401 7.933 -12.842 1.00 80.25 158 PHE A CA 1
ATOM 1264 C C . PHE A 1 158 ? 21.586 9.005 -13.928 1.00 80.25 158 PHE A C 1
ATOM 1266 O O . PHE A 1 158 ? 22.636 9.058 -14.573 1.00 80.25 158 PHE A O 1
ATOM 1273 N N . GLY A 1 159 ? 20.584 9.860 -14.151 1.00 81.81 159 GLY A N 1
ATOM 1274 C CA . GLY A 1 159 ? 20.581 10.877 -15.201 1.00 81.81 159 GLY A CA 1
ATOM 1275 C C . GLY A 1 159 ? 20.415 10.307 -16.612 1.00 81.81 159 GLY A C 1
ATOM 1276 O O . GLY A 1 159 ? 20.701 11.001 -17.590 1.00 81.81 159 GLY A O 1
ATOM 1277 N N . ILE A 1 160 ? 19.983 9.048 -16.743 1.00 81.25 160 ILE A N 1
ATOM 1278 C CA . ILE A 1 160 ? 19.706 8.428 -18.038 1.00 81.25 160 ILE A CA 1
ATOM 1279 C C . ILE A 1 160 ? 18.288 8.824 -18.443 1.00 81.25 160 ILE A C 1
ATOM 1281 O O . ILE A 1 160 ? 17.311 8.264 -17.961 1.00 81.25 160 ILE A O 1
ATOM 1285 N N . LEU A 1 161 ? 18.189 9.790 -19.355 1.00 80.00 161 LEU A N 1
ATOM 1286 C CA . LEU A 1 161 ? 16.912 10.347 -19.813 1.00 80.00 161 LEU A CA 1
ATOM 1287 C C . LEU A 1 161 ? 16.206 9.485 -20.863 1.00 80.00 161 LEU A C 1
ATOM 1289 O O . LEU A 1 161 ? 15.095 9.793 -21.245 1.00 80.00 161 LEU A O 1
ATOM 1293 N N . GLY A 1 162 ? 16.844 8.436 -21.374 1.00 81.06 162 GLY A N 1
ATOM 1294 C CA . GLY A 1 162 ? 16.267 7.568 -22.393 1.00 81.06 162 GLY A CA 1
ATOM 1295 C C . GLY A 1 162 ? 17.260 6.506 -22.836 1.00 81.06 162 GLY A C 1
ATOM 1296 O O . GLY A 1 162 ? 18.474 6.672 -22.694 1.00 81.06 162 GLY A O 1
ATOM 1297 N N . GLN A 1 163 ? 16.748 5.398 -23.364 1.00 86.50 163 GLN A N 1
ATOM 1298 C CA . GLN A 1 163 ? 17.575 4.340 -23.937 1.00 86.50 163 GLN A CA 1
ATOM 1299 C C . GLN A 1 163 ? 17.391 4.272 -25.444 1.00 86.50 163 GLN A C 1
ATOM 1301 O O . GLN A 1 163 ? 16.269 4.312 -25.939 1.00 86.50 163 GLN A O 1
ATOM 1306 N N . GLU A 1 164 ? 18.494 4.113 -26.168 1.00 91.50 164 GLU A N 1
ATOM 1307 C CA . GLU A 1 164 ? 18.467 3.827 -27.596 1.00 91.50 164 GLU A CA 1
ATOM 1308 C C . GLU A 1 164 ? 18.935 2.395 -27.842 1.00 91.50 164 GLU A C 1
ATOM 1310 O O . GLU A 1 164 ? 20.090 2.040 -27.591 1.00 91.50 164 GLU A O 1
ATOM 1315 N N . LEU A 1 165 ? 18.023 1.561 -28.331 1.00 92.31 165 LEU A N 1
ATOM 1316 C CA . LEU A 1 165 ? 18.319 0.195 -28.725 1.00 92.31 165 LEU A CA 1
ATOM 1317 C C . LEU A 1 165 ? 18.570 0.152 -30.231 1.00 92.31 165 LEU A C 1
ATOM 1319 O O . LEU A 1 165 ? 17.671 0.454 -31.005 1.00 92.31 165 LEU A O 1
ATOM 1323 N N . ASN A 1 166 ? 19.776 -0.238 -30.639 1.00 94.81 166 ASN A N 1
ATOM 1324 C CA . ASN A 1 166 ? 20.186 -0.292 -32.043 1.00 94.81 166 ASN A CA 1
ATOM 1325 C C . ASN A 1 166 ? 20.212 -1.742 -32.542 1.00 94.81 166 ASN A C 1
ATOM 1327 O O . ASN A 1 166 ? 21.045 -2.534 -32.090 1.00 94.81 166 ASN A O 1
ATOM 1331 N N . TRP A 1 167 ? 19.314 -2.102 -33.459 1.00 95.25 167 TRP A N 1
ATOM 1332 C CA . TRP A 1 167 ? 19.197 -3.448 -34.025 1.00 95.25 167 TRP A CA 1
ATOM 1333 C C . TRP A 1 167 ? 19.458 -3.441 -35.523 1.00 95.25 167 TRP A C 1
ATOM 1335 O O . TRP A 1 167 ? 18.851 -2.684 -36.257 1.00 95.25 167 TRP A O 1
ATOM 1345 N N . TYR A 1 168 ? 20.303 -4.351 -35.997 1.00 93.56 168 TYR A N 1
ATOM 1346 C CA . TYR A 1 168 ? 20.688 -4.392 -37.405 1.00 93.56 168 TYR A CA 1
ATOM 1347 C C . TYR A 1 168 ? 19.929 -5.483 -38.149 1.00 93.56 168 TYR A C 1
ATOM 1349 O O . TYR A 1 168 ? 19.996 -6.665 -37.798 1.00 93.56 168 TYR A O 1
ATOM 1357 N N . TYR A 1 169 ? 19.252 -5.091 -39.224 1.00 93.62 169 TYR A N 1
ATOM 1358 C CA . TYR A 1 169 ? 18.483 -6.000 -40.063 1.00 93.62 169 TYR A CA 1
ATOM 1359 C C . TYR A 1 169 ? 19.083 -6.127 -41.455 1.00 93.62 169 TYR A C 1
ATOM 1361 O O . TYR A 1 169 ? 19.470 -5.150 -42.085 1.00 93.62 169 TYR A O 1
ATOM 1369 N N . ARG A 1 170 ? 19.087 -7.357 -41.983 1.00 94.88 170 ARG A N 1
ATOM 1370 C CA . ARG A 1 170 ? 19.428 -7.599 -43.394 1.00 94.88 170 ARG A CA 1
ATOM 1371 C C . ARG A 1 170 ? 18.423 -6.935 -44.342 1.00 94.88 170 ARG A C 1
ATOM 1373 O O . ARG A 1 170 ? 18.793 -6.531 -45.434 1.00 94.88 170 ARG A O 1
ATOM 1380 N N . ASP A 1 171 ? 17.160 -6.881 -43.931 1.00 95.69 171 ASP A N 1
ATOM 1381 C CA . ASP A 1 171 ? 16.055 -6.303 -44.693 1.00 95.69 171 ASP A CA 1
ATOM 1382 C C . ASP A 1 171 ? 15.341 -5.265 -43.819 1.00 95.69 171 ASP A C 1
ATOM 1384 O O . ASP A 1 171 ? 14.458 -5.596 -43.017 1.00 95.69 171 ASP A O 1
ATOM 1388 N N . LEU A 1 172 ? 15.779 -4.011 -43.950 1.00 94.69 172 LEU A N 1
ATOM 1389 C CA . LEU A 1 172 ? 15.265 -2.877 -43.183 1.00 94.69 172 LEU A CA 1
ATOM 1390 C C . LEU A 1 172 ? 13.785 -2.611 -43.488 1.00 94.69 172 LEU A C 1
ATOM 1392 O O . LEU A 1 172 ? 13.008 -2.325 -42.580 1.00 94.69 172 LEU A O 1
ATOM 1396 N N . ALA A 1 173 ? 13.363 -2.777 -44.745 1.00 94.62 173 ALA A N 1
ATOM 1397 C CA . ALA A 1 173 ? 11.980 -2.551 -45.158 1.00 94.62 173 ALA A CA 1
ATOM 1398 C C . ALA A 1 173 ? 11.026 -3.546 -44.480 1.00 94.62 173 ALA A C 1
ATOM 1400 O O . ALA A 1 173 ? 9.971 -3.162 -43.963 1.00 94.62 173 ALA A O 1
ATOM 1401 N N . LYS A 1 174 ? 11.420 -4.822 -44.418 1.00 96.56 174 LYS A N 1
ATOM 1402 C CA . LYS A 1 174 ? 10.649 -5.854 -43.719 1.00 96.56 174 LYS A CA 1
ATOM 1403 C C . LYS A 1 174 ? 10.604 -5.615 -42.211 1.00 96.56 174 LYS A C 1
ATOM 1405 O O . LYS A 1 174 ? 9.542 -5.788 -41.608 1.00 96.56 174 LYS A O 1
ATOM 1410 N N . ALA A 1 175 ? 11.720 -5.206 -41.606 1.00 96.19 175 ALA A N 1
ATOM 1411 C CA . ALA A 1 175 ? 11.772 -4.879 -40.184 1.00 96.19 175 ALA A CA 1
ATOM 1412 C C . ALA A 1 175 ? 10.863 -3.683 -39.864 1.00 96.19 175 ALA A C 1
ATOM 1414 O O . ALA A 1 175 ? 9.960 -3.805 -39.037 1.00 96.19 175 ALA A O 1
ATOM 1415 N N . LYS A 1 176 ? 10.991 -2.575 -40.604 1.00 96.00 176 LYS A N 1
ATOM 1416 C CA . LYS A 1 176 ? 10.114 -1.401 -40.488 1.00 96.00 176 LYS A CA 1
ATOM 1417 C C . LYS A 1 176 ? 8.637 -1.784 -40.545 1.00 96.00 176 LYS A C 1
ATOM 1419 O O . LYS A 1 176 ? 7.858 -1.338 -39.702 1.00 96.00 176 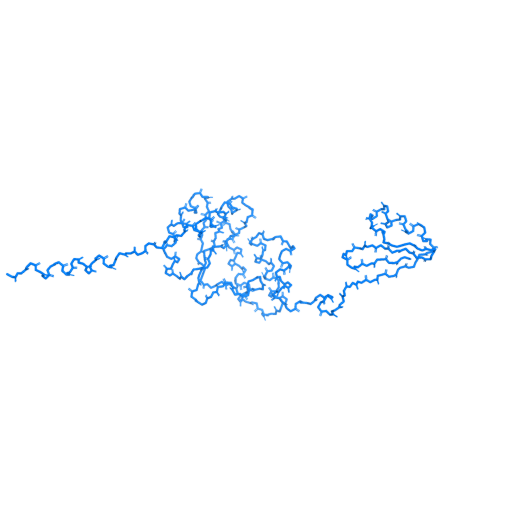LYS A O 1
ATOM 1424 N N . ALA A 1 177 ? 8.235 -2.603 -41.520 1.00 96.69 177 ALA A N 1
ATOM 1425 C CA . ALA A 1 177 ? 6.845 -3.031 -41.664 1.00 96.69 177 ALA A CA 1
ATOM 1426 C C . ALA A 1 177 ? 6.357 -3.819 -40.438 1.00 96.69 177 ALA A C 1
ATOM 1428 O O . ALA A 1 177 ? 5.235 -3.617 -39.980 1.00 96.69 177 ALA A O 1
ATOM 1429 N N . PHE A 1 178 ? 7.205 -4.673 -39.863 1.00 97.31 178 PHE A N 1
ATOM 1430 C CA . PHE A 1 178 ? 6.882 -5.394 -38.636 1.00 97.31 178 PHE A CA 1
ATOM 1431 C C . PHE A 1 178 ? 6.663 -4.436 -37.454 1.00 97.31 178 PHE A C 1
ATOM 1433 O O . PHE A 1 178 ? 5.595 -4.462 -36.842 1.00 97.31 178 PHE A O 1
ATOM 1440 N N . TYR A 1 179 ? 7.615 -3.546 -37.165 1.00 96.25 179 TYR A N 1
ATOM 1441 C CA . TYR A 1 179 ? 7.507 -2.642 -36.012 1.00 96.25 179 TYR A CA 1
ATOM 1442 C C . TYR A 1 179 ? 6.372 -1.624 -36.147 1.00 96.25 179 TYR A C 1
ATOM 1444 O O . TYR A 1 179 ? 5.617 -1.424 -35.199 1.00 96.25 179 TYR A O 1
ATOM 1452 N N . SER A 1 180 ? 6.188 -1.041 -37.331 1.00 95.50 180 SER A N 1
ATOM 1453 C CA . SER A 1 180 ? 5.122 -0.058 -37.559 1.00 95.50 180 SER A CA 1
ATOM 1454 C C . SER A 1 180 ? 3.729 -0.689 -37.651 1.00 95.50 180 SER A C 1
ATOM 1456 O O . SER A 1 180 ? 2.788 -0.165 -37.068 1.00 95.50 180 SER A O 1
ATOM 1458 N N . GLN A 1 181 ? 3.565 -1.809 -38.366 1.00 96.50 181 GLN A N 1
ATOM 1459 C CA . GLN A 1 181 ? 2.231 -2.342 -38.688 1.00 96.50 181 GLN A CA 1
ATOM 1460 C C . GLN A 1 181 ? 1.790 -3.485 -37.776 1.00 96.50 181 GLN A C 1
ATOM 1462 O O . GLN A 1 181 ? 0.594 -3.650 -37.549 1.00 96.50 181 GLN A O 1
ATOM 1467 N N . LYS A 1 182 ? 2.723 -4.318 -37.293 1.00 95.50 182 LYS A N 1
ATOM 1468 C CA . LYS A 1 182 ? 2.389 -5.442 -36.401 1.00 95.50 182 LYS A CA 1
ATOM 1469 C C . LYS A 1 182 ? 2.460 -5.039 -34.940 1.00 95.50 182 LYS A C 1
ATOM 1471 O O . LYS A 1 182 ? 1.557 -5.393 -34.191 1.00 95.50 182 LYS A O 1
ATOM 1476 N N . LEU A 1 183 ? 3.510 -4.317 -34.553 1.00 94.69 183 LEU A N 1
ATOM 1477 C CA . LEU A 1 183 ? 3.668 -3.839 -33.179 1.00 94.69 183 LEU A CA 1
ATOM 1478 C C . LEU A 1 183 ? 3.039 -2.462 -32.945 1.00 94.69 183 LEU A C 1
ATOM 1480 O O . LEU A 1 183 ? 2.812 -2.103 -31.796 1.00 94.69 183 LEU A O 1
ATOM 1484 N N . GLY A 1 184 ? 2.720 -1.716 -34.007 1.00 94.44 184 GLY A N 1
ATOM 1485 C CA . GLY A 1 184 ? 2.062 -0.415 -33.879 1.00 94.44 184 GLY A CA 1
ATOM 1486 C C . GLY A 1 184 ? 2.966 0.668 -33.295 1.00 94.44 184 GLY A C 1
ATOM 1487 O O . GLY A 1 184 ? 2.455 1.640 -32.742 1.00 94.44 184 GLY A O 1
ATOM 1488 N N . LEU A 1 185 ? 4.293 0.505 -33.377 1.00 95.81 185 LEU A N 1
ATOM 1489 C CA . LEU A 1 185 ? 5.218 1.493 -32.835 1.00 95.81 185 LEU A CA 1
ATOM 1490 C C . LEU A 1 185 ? 5.154 2.789 -33.639 1.00 95.81 185 LEU A C 1
ATOM 1492 O O . LEU A 1 185 ? 5.092 2.787 -34.875 1.00 95.81 185 LEU A O 1
ATOM 1496 N N . LYS A 1 186 ? 5.221 3.909 -32.921 1.00 95.50 186 LYS A N 1
ATOM 1497 C CA . LYS A 1 186 ? 5.212 5.239 -33.517 1.00 95.50 186 LYS A CA 1
ATOM 1498 C C . LYS A 1 186 ? 6.554 5.504 -34.189 1.00 95.50 186 LYS A C 1
ATOM 1500 O O . LYS A 1 186 ? 7.599 5.519 -33.542 1.00 95.50 186 LYS A O 1
ATOM 1505 N N . LEU A 1 187 ? 6.515 5.701 -35.503 1.00 95.62 187 LEU A N 1
ATOM 1506 C CA . LEU A 1 187 ? 7.679 6.097 -36.285 1.00 95.62 187 LEU A CA 1
ATOM 1507 C C . LEU A 1 187 ? 8.064 7.539 -35.933 1.00 95.62 187 LEU A C 1
ATOM 1509 O O . LEU A 1 187 ? 7.217 8.430 -35.983 1.00 95.62 187 LEU A O 1
ATOM 1513 N N . MET A 1 188 ? 9.335 7.755 -35.605 1.00 94.38 188 MET A N 1
ATOM 1514 C CA . MET A 1 188 ? 9.873 9.066 -35.238 1.00 94.38 188 MET A CA 1
ATOM 1515 C C . MET A 1 188 ? 10.666 9.673 -36.388 1.00 94.38 188 MET A C 1
ATOM 1517 O O . MET A 1 188 ? 10.383 10.787 -36.822 1.00 94.38 188 MET A O 1
ATOM 1521 N N . THR A 1 189 ? 11.639 8.926 -36.906 1.00 94.75 189 THR A N 1
ATOM 1522 C CA . THR A 1 189 ? 12.496 9.356 -38.013 1.00 94.75 189 THR A CA 1
ATOM 1523 C C . THR A 1 189 ? 12.794 8.191 -38.941 1.00 94.75 189 THR A C 1
ATOM 1525 O O . THR A 1 189 ? 12.897 7.047 -38.505 1.00 94.75 189 THR A O 1
ATOM 1528 N N . GLU A 1 190 ? 12.963 8.487 -40.224 1.00 94.62 190 GLU A N 1
ATOM 1529 C CA . GLU A 1 190 ? 13.337 7.517 -41.247 1.00 94.62 190 GLU A CA 1
ATOM 1530 C C . GLU A 1 190 ? 14.371 8.144 -42.180 1.00 94.62 190 GLU A C 1
ATOM 1532 O O . GLU A 1 190 ? 14.196 9.267 -42.655 1.00 94.62 190 GLU A O 1
ATOM 1537 N N . THR A 1 191 ? 15.447 7.407 -42.428 1.00 91.38 191 THR A N 1
ATOM 1538 C CA . THR A 1 191 ? 16.483 7.722 -43.411 1.00 91.38 191 THR A CA 1
ATOM 1539 C C . THR A 1 191 ? 16.665 6.534 -44.355 1.00 91.38 191 THR A C 1
ATOM 1541 O O . THR A 1 191 ? 16.073 5.475 -44.156 1.00 91.38 191 THR A O 1
ATOM 1544 N N . GLU A 1 192 ? 17.503 6.678 -45.384 1.00 85.88 192 GLU A N 1
ATOM 1545 C CA . GLU A 1 192 ? 17.816 5.563 -46.292 1.00 85.88 192 GLU A CA 1
ATOM 1546 C C . GLU A 1 192 ? 18.484 4.374 -45.583 1.00 85.88 192 GLU A C 1
ATOM 1548 O O . GLU A 1 192 ? 18.363 3.240 -46.042 1.00 85.88 192 GLU A O 1
ATOM 1553 N N . ALA A 1 193 ? 19.184 4.626 -44.473 1.00 89.88 193 ALA A N 1
ATOM 1554 C CA . ALA A 1 193 ? 19.984 3.627 -43.772 1.00 89.88 193 ALA A CA 1
ATOM 1555 C C . ALA A 1 193 ? 19.446 3.260 -42.384 1.00 89.88 193 ALA A C 1
ATOM 1557 O O . ALA A 1 193 ? 19.954 2.308 -41.798 1.00 89.88 193 ALA A O 1
ATOM 1558 N N . SER A 1 194 ? 18.468 3.999 -41.851 1.00 94.50 194 SER A N 1
ATOM 1559 C CA . SER A 1 194 ? 17.955 3.752 -40.505 1.00 94.50 194 SER A CA 1
ATOM 1560 C C . SER A 1 194 ? 16.502 4.152 -40.302 1.00 94.50 194 SER A C 1
ATOM 1562 O O . SER A 1 194 ? 15.987 5.074 -40.941 1.00 94.50 194 SER A O 1
ATOM 1564 N N . VAL A 1 195 ? 15.845 3.479 -39.361 1.00 95.94 195 VAL A N 1
ATOM 1565 C CA . VAL A 1 195 ? 14.467 3.782 -38.959 1.00 95.94 195 VAL A CA 1
ATOM 1566 C C . VAL A 1 195 ? 14.368 3.827 -37.440 1.00 95.94 195 VAL A C 1
ATOM 1568 O O . VAL A 1 195 ? 14.689 2.850 -36.775 1.00 95.94 195 VAL A O 1
ATOM 1571 N N . THR A 1 196 ? 13.867 4.929 -36.886 1.00 96.50 196 THR A N 1
ATOM 1572 C CA . THR A 1 196 ? 13.737 5.114 -35.435 1.00 96.50 196 THR A CA 1
ATOM 1573 C C . THR A 1 196 ? 12.277 5.106 -35.008 1.00 96.50 196 THR A C 1
ATOM 1575 O O . THR A 1 196 ? 11.465 5.884 -35.515 1.00 96.50 196 THR A O 1
ATOM 1578 N N . PHE A 1 197 ? 11.957 4.278 -34.021 1.00 96.56 197 PHE A N 1
ATOM 1579 C CA . PHE A 1 197 ? 10.646 4.159 -33.393 1.00 96.56 197 PHE A CA 1
ATOM 1580 C C . PHE A 1 197 ? 10.683 4.604 -31.931 1.00 96.56 197 PHE A C 1
ATOM 1582 O O . PHE A 1 197 ? 11.672 4.382 -31.235 1.00 96.56 197 PHE A O 1
ATOM 1589 N N . GLU A 1 198 ? 9.586 5.186 -31.454 1.00 94.25 198 GLU A N 1
ATOM 1590 C CA . GLU A 1 198 ? 9.343 5.419 -30.028 1.00 94.25 198 GLU A CA 1
ATOM 1591 C C . GLU A 1 198 ? 8.816 4.126 -29.390 1.00 94.25 198 GLU A C 1
ATOM 1593 O O . GLU A 1 198 ? 7.861 3.527 -29.894 1.00 94.25 198 GLU A O 1
ATOM 1598 N N . ILE A 1 199 ? 9.453 3.689 -28.299 1.00 89.50 199 ILE A N 1
ATOM 1599 C CA . ILE A 1 199 ? 9.008 2.526 -27.517 1.00 89.50 199 ILE A CA 1
ATOM 1600 C C . ILE A 1 199 ? 8.126 2.997 -26.357 1.00 89.50 199 ILE A C 1
ATOM 1602 O O . ILE A 1 199 ? 6.974 2.585 -26.247 1.00 89.50 199 ILE A O 1
ATOM 1606 N N . ALA A 1 200 ? 8.684 3.843 -25.487 1.00 83.69 200 ALA A N 1
ATOM 1607 C CA . ALA A 1 200 ? 8.016 4.408 -24.320 1.00 83.69 200 ALA A CA 1
ATOM 1608 C C . ALA A 1 200 ? 8.802 5.623 -23.809 1.00 83.69 200 ALA A C 1
ATOM 1610 O O . ALA A 1 200 ? 10.012 5.519 -23.589 1.00 83.69 200 ALA A O 1
ATOM 1611 N N . GLY A 1 201 ? 8.115 6.751 -23.608 1.00 83.62 201 GLY A N 1
ATOM 1612 C CA . GLY A 1 201 ? 8.749 8.004 -23.194 1.00 83.62 201 GLY A CA 1
ATOM 1613 C C . GLY A 1 201 ? 9.894 8.379 -24.136 1.00 83.62 201 GLY A C 1
ATOM 1614 O O . GLY A 1 201 ? 9.742 8.376 -25.355 1.00 83.62 201 GLY A O 1
ATOM 1615 N N . ASP A 1 202 ? 11.070 8.616 -23.569 1.00 85.00 202 ASP A N 1
ATOM 1616 C CA . ASP A 1 202 ? 12.278 8.982 -24.312 1.00 85.00 202 ASP A CA 1
ATOM 1617 C C . ASP A 1 202 ? 13.097 7.777 -24.824 1.00 85.00 202 ASP A C 1
ATOM 1619 O O . ASP A 1 202 ? 14.191 7.943 -25.372 1.00 85.00 202 ASP A O 1
ATOM 1623 N N . SER A 1 203 ? 12.574 6.551 -24.693 1.00 89.94 203 SER A N 1
ATOM 1624 C CA . SER A 1 203 ? 13.228 5.335 -25.194 1.00 89.94 203 SER A CA 1
ATOM 1625 C C . SER A 1 203 ? 12.917 5.061 -26.666 1.00 89.94 203 SER A C 1
ATOM 1627 O O . SER A 1 203 ? 11.762 5.089 -27.104 1.00 89.94 203 SER A O 1
ATOM 1629 N N . ARG A 1 204 ? 13.961 4.738 -27.434 1.00 94.38 204 ARG A N 1
ATOM 1630 C CA . ARG A 1 204 ? 13.944 4.617 -28.895 1.00 94.38 204 ARG A CA 1
ATOM 1631 C C . ARG A 1 204 ? 14.469 3.260 -29.355 1.00 94.38 204 ARG A C 1
ATOM 1633 O O . ARG A 1 204 ? 15.434 2.736 -28.805 1.00 94.38 204 ARG A O 1
ATOM 1640 N N . LEU A 1 205 ? 13.860 2.720 -30.407 1.00 95.50 205 LEU A N 1
ATOM 1641 C CA . LEU A 1 205 ? 14.378 1.588 -31.175 1.00 95.50 205 LEU A CA 1
ATOM 1642 C C . LEU A 1 205 ? 14.866 2.102 -32.525 1.00 95.50 205 LEU A C 1
ATOM 1644 O O . LEU A 1 205 ? 14.063 2.618 -33.296 1.00 95.50 205 LEU A O 1
ATOM 1648 N N . VAL A 1 206 ? 16.148 1.935 -32.815 1.00 96.25 206 VAL A N 1
ATOM 1649 C CA . VAL A 1 206 ? 16.766 2.264 -34.100 1.00 96.25 206 VAL A CA 1
ATOM 1650 C C . VAL A 1 206 ? 17.056 0.965 -34.844 1.00 96.25 206 VAL A C 1
ATOM 1652 O O . VAL A 1 206 ? 17.649 0.041 -34.283 1.00 96.25 206 VAL A O 1
ATOM 1655 N N . LEU A 1 207 ? 16.594 0.894 -36.089 1.00 95.12 207 LEU A N 1
ATOM 1656 C CA . LEU A 1 207 ? 16.800 -0.208 -37.030 1.00 95.12 207 LEU A CA 1
ATOM 1657 C C . LEU A 1 207 ? 17.787 0.179 -38.126 1.00 95.12 207 LEU A C 1
ATOM 1659 O O . LEU A 1 207 ? 17.729 1.370 -38.510 1.00 95.12 207 LEU A O 1
#

pLDDT: mean 89.37, std 13.57, range [44.81, 98.44]

Secondary structure (DSSP, 8-state):
--STTHHHHHHHHGGG-------HHHHHHHHHHHHHHHTTS-SEEE---EEHHHHHHHHHHHHHHHHHHT-EEEEESSPPP-SS-TTSS-TTEEEEEEE-TTHHHHHHHHHHHHHTS---HHHHHHHHHHHHHHTT--HHHHHHHHHHHSS---SGGGT----EEE---S-HHHHHHIIIIIS-PEEEEE-SS-EEEEEETTEEEE-

Sequence (207 aa):
MKIKSWFFFLLAYLAVACQSKSFERESGQVESFAEMVAAGVKPIALGPPMRSAELDLFIPEAERLAQKYQIEFFRESDFPQNLLFPNALQEGEEVLIFYSGNELAAYQSLKSTIQDSDGSLASQLQNSRRLGRLLGYPVWKINELLEQNSPFRDLEDFGILGQELNWYYRDLAKAKAFYSQKLGLKLMTETEASVTFEIAGDSRLVL

Radius of gyration: 28.38 Å; chains: 1; bounding box: 49×52×98 Å

Foldseek 3Di:
DPPVPVVVVVVVVCVPPPPLDDCVVQLVVVLVQLQCQLVVLAQKAKGDWDAPVVVVSCVVSNVVSCVVSVKDKDKADCQFQAQLCNCRDDVRIIIIMIHHDCLVVLVVVLRVQRVPDPPDPVSRLVSLQSVCVNRNHDPVSSVVSNCVRDPDDDCVNVVNQEAEAEDDDPDQPVVVCCCCPVVVFAWDDDDPHWTWTDDDHRYIYID